Protein AF-A0A7V0NEA0-F1 (afdb_monomer)

Sequence (188 aa):
VYIFDFAPDGKVTQLFPNYYSPNAYVSAGTHVLPDNPNWKLRVTPPPGTDRLLLIASTIPLSFPTGDPMNPYPLMGPTPDEGRARILGIVPEPNCGCYVTAWNTVEILPTYSYGVVPCPPCWYGPCPPCPGYIAPPCAYPCAWGWYLDSSGAWHMFIGECPADARICWYFQNGRWHMRFRLCFGSGCP

Nearest PDB structures (foldseek):
  4chj-assembly1_A  TM=3.437E-01  e=3.661E+00  Toxoplasma gondii ME49
  8otz-assembly1_AV  TM=3.154E-01  e=4.842E+00  Bos taurus

Mean predicted aligned error: 11.63 Å

Solvent-accessible surface area (backbone atoms only — not comparable to full-atom values): 11382 Å² total; per-residue (Å²): 64,37,33,32,39,36,40,50,84,30,34,15,33,28,70,32,26,9,50,94,48,61,70,37,82,70,77,91,80,91,83,68,82,64,81,54,90,92,55,75,89,75,89,66,83,63,56,38,59,29,34,40,43,35,39,46,47,85,58,92,69,91,68,74,34,47,39,97,91,44,36,51,31,74,53,21,80,34,57,67,51,16,49,52,50,50,56,73,60,50,74,67,81,87,68,73,46,60,51,69,42,78,47,71,36,34,32,57,77,88,74,93,71,97,67,85,74,53,73,89,58,58,35,44,87,56,68,93,62,95,75,67,78,78,58,94,50,52,74,84,34,31,31,38,37,30,29,48,97,86,71,48,73,41,78,50,74,48,74,80,62,85,84,35,43,36,34,43,33,39,39,89,94,39,76,46,81,49,72,57,87,57,63,84,89,68,60,135

Foldseek 3Di:
DWKWKCDFQFWIWTPPLWQQNVDNDDDPDDDDPPPDDPDDDDDDDDWFKMKMKDKDFQDDFPDDRADPVGRIDTLDSHNVSSVVSVVVGDDDVVVVGMFMFMDMWTQDDDDDDPADDAQPPSTPPGADCPPDDQPPVLVAWKWWWFQAPVRDIDIDIHDDDPLGQWIWIRHPNDIDIDGDTDTDPPHD

Structure (mmCIF, N/CA/C/O backbone):
data_AF-A0A7V0NEA0-F1
#
_entry.id   AF-A0A7V0NEA0-F1
#
loop_
_atom_site.group_PDB
_atom_site.id
_atom_site.type_symbol
_atom_site.label_atom_id
_atom_site.label_alt_id
_atom_site.label_comp_id
_atom_site.label_asym_id
_atom_site.label_entity_id
_atom_site.label_seq_id
_atom_site.pdbx_PDB_ins_code
_atom_site.Cartn_x
_atom_site.Cartn_y
_atom_site.Cartn_z
_atom_site.occupancy
_atom_site.B_iso_or_equiv
_atom_site.auth_seq_id
_atom_site.auth_comp_id
_atom_site.auth_asym_id
_atom_site.auth_atom_id
_atom_site.pdbx_PDB_model_num
ATOM 1 N N . VAL A 1 1 ? -9.952 -1.980 7.157 1.00 92.00 1 VAL A N 1
ATOM 2 C CA . VAL A 1 1 ? -8.529 -1.877 6.770 1.00 92.00 1 VAL A CA 1
ATOM 3 C C . VAL A 1 1 ? -8.307 -0.506 6.179 1.00 92.00 1 VAL A C 1
ATOM 5 O O . VAL A 1 1 ? -9.148 -0.044 5.421 1.00 92.00 1 VAL A O 1
ATOM 8 N N . TYR A 1 2 ? -7.210 0.132 6.561 1.00 95.00 2 TYR A N 1
ATOM 9 C CA . TYR A 1 2 ? -6.828 1.469 6.129 1.00 95.00 2 TYR A CA 1
ATOM 10 C C . TYR A 1 2 ? -5.375 1.426 5.669 1.00 95.00 2 TYR A C 1
ATOM 12 O O . TYR A 1 2 ? -4.561 0.765 6.316 1.00 95.00 2 TYR A O 1
ATOM 20 N N . ILE A 1 3 ? -5.064 2.078 4.554 1.00 94.06 3 ILE A N 1
ATOM 21 C CA . ILE A 1 3 ? -3.725 2.130 3.963 1.00 94.06 3 ILE A CA 1
ATOM 22 C C . ILE A 1 3 ? -3.378 3.593 3.734 1.00 94.06 3 ILE A C 1
ATOM 24 O O . ILE A 1 3 ? -4.117 4.305 3.053 1.00 94.06 3 ILE A O 1
ATOM 28 N N . PHE A 1 4 ? -2.250 4.019 4.286 1.00 95.12 4 PHE A N 1
ATOM 29 C CA . PHE A 1 4 ? -1.715 5.363 4.146 1.00 95.12 4 PHE A CA 1
ATOM 30 C C . PHE A 1 4 ? -0.364 5.310 3.449 1.00 95.12 4 PHE A C 1
ATOM 32 O O . PHE A 1 4 ? 0.440 4.428 3.742 1.00 95.12 4 PHE A O 1
ATOM 39 N N . ASP A 1 5 ? -0.136 6.264 2.564 1.00 93.19 5 ASP A N 1
ATOM 40 C CA . ASP A 1 5 ? 1.121 6.508 1.870 1.00 93.19 5 ASP A CA 1
ATOM 41 C C . ASP A 1 5 ? 1.809 7.716 2.504 1.00 93.19 5 ASP A C 1
ATOM 43 O O . ASP A 1 5 ? 1.213 8.789 2.590 1.00 93.19 5 ASP A O 1
ATOM 47 N N . PHE A 1 6 ? 3.032 7.512 2.986 1.00 93.88 6 PHE A N 1
ATOM 48 C CA . PHE A 1 6 ? 3.965 8.549 3.402 1.00 93.88 6 PHE A CA 1
ATOM 49 C C . PHE A 1 6 ? 4.964 8.740 2.261 1.00 93.88 6 PHE A C 1
ATOM 51 O O . PHE A 1 6 ? 6.019 8.098 2.234 1.00 93.88 6 PHE A O 1
ATOM 58 N N . ALA A 1 7 ? 4.612 9.632 1.341 1.00 90.06 7 ALA A N 1
ATOM 59 C CA . ALA A 1 7 ? 5.347 9.853 0.112 1.00 90.06 7 ALA A CA 1
ATOM 60 C C . ALA A 1 7 ? 6.704 10.534 0.382 1.00 90.06 7 ALA A C 1
ATOM 62 O O . ALA A 1 7 ? 6.856 11.259 1.376 1.00 90.06 7 ALA A O 1
ATOM 63 N N . PRO A 1 8 ? 7.698 10.397 -0.519 1.00 84.12 8 PRO A N 1
ATOM 64 C CA . PRO A 1 8 ? 9.010 11.013 -0.307 1.00 84.12 8 PRO A CA 1
ATOM 65 C C . PRO A 1 8 ? 9.004 12.539 -0.331 1.00 84.12 8 PRO A C 1
ATOM 67 O O . PRO A 1 8 ? 9.929 13.164 0.182 1.00 84.12 8 PRO A O 1
ATOM 70 N N . ASP A 1 9 ? 7.972 13.149 -0.919 1.00 87.62 9 ASP A N 1
ATOM 71 C CA . ASP A 1 9 ? 7.765 14.598 -0.871 1.00 87.62 9 ASP A CA 1
ATOM 72 C C . ASP A 1 9 ? 7.239 15.084 0.495 1.00 87.62 9 ASP A C 1
ATOM 74 O O . ASP A 1 9 ? 7.020 16.280 0.685 1.00 87.62 9 ASP A O 1
ATOM 78 N N . GLY A 1 10 ? 7.065 14.165 1.451 1.00 88.88 10 GLY A N 1
ATOM 79 C CA . GLY A 1 10 ? 6.651 14.421 2.824 1.00 88.88 10 GLY A CA 1
ATOM 80 C C . GLY A 1 10 ? 5.142 14.377 3.041 1.00 88.88 10 GLY A C 1
ATOM 81 O O . GLY A 1 10 ? 4.700 14.419 4.191 1.00 88.88 10 GLY A O 1
ATOM 82 N N . LYS A 1 11 ? 4.330 14.272 1.986 1.00 93.38 11 LYS A N 1
ATOM 83 C CA . LYS A 1 11 ? 2.875 14.227 2.141 1.00 93.38 11 LYS A CA 1
ATOM 84 C C . LYS A 1 11 ? 2.426 12.870 2.650 1.00 93.38 11 LYS A C 1
ATOM 86 O O . LYS A 1 11 ? 2.968 11.834 2.279 1.00 93.38 11 LYS A O 1
ATOM 91 N N . VAL A 1 12 ? 1.369 12.887 3.454 1.00 96.31 12 VAL A N 1
ATOM 92 C CA . VAL A 1 12 ? 0.696 11.669 3.901 1.00 96.31 12 VAL A CA 1
ATOM 93 C C . VAL A 1 12 ? -0.697 11.631 3.305 1.00 96.31 12 VAL A C 1
ATOM 95 O O . VAL A 1 12 ? -1.503 12.521 3.584 1.00 96.31 12 VAL A O 1
ATOM 98 N N . THR A 1 13 ? -1.005 10.614 2.508 1.00 95.12 13 THR A N 1
ATOM 99 C CA . THR A 1 13 ? -2.322 10.440 1.883 1.00 95.12 13 THR A CA 1
ATOM 100 C C . THR A 1 13 ? -2.949 9.108 2.262 1.00 95.12 13 THR A C 1
ATOM 102 O O . THR A 1 13 ? -2.263 8.148 2.603 1.00 95.12 13 THR A O 1
ATOM 105 N N . GLN A 1 14 ? -4.276 9.041 2.239 1.00 95.12 14 GLN A N 1
ATOM 106 C CA . GLN A 1 14 ? -5.004 7.796 2.424 1.00 95.12 14 GLN A CA 1
ATOM 107 C C . GLN A 1 14 ? -5.265 7.136 1.069 1.00 95.12 14 GLN A C 1
ATOM 109 O O . GLN A 1 14 ? -6.052 7.631 0.261 1.00 95.12 14 GLN A O 1
ATOM 114 N N . LEU A 1 15 ? -4.619 5.992 0.843 1.00 92.56 15 LEU A N 1
ATOM 115 C CA . LEU A 1 15 ? -4.785 5.188 -0.366 1.00 92.56 15 LEU A CA 1
ATOM 116 C C . LEU A 1 15 ? -6.040 4.316 -0.317 1.00 92.56 15 LEU A C 1
ATOM 118 O O . LEU A 1 15 ? -6.637 4.060 -1.359 1.00 92.56 15 LEU A O 1
ATOM 122 N N . PHE A 1 16 ? -6.427 3.830 0.865 1.00 93.50 16 PHE A N 1
ATOM 123 C CA . PHE A 1 16 ? -7.600 2.973 1.045 1.00 93.50 16 PHE A CA 1
ATOM 124 C C . PHE A 1 16 ? -8.192 3.123 2.460 1.00 93.50 16 PHE A C 1
ATOM 126 O O . PHE A 1 16 ? -7.418 3.162 3.419 1.00 93.50 16 PHE A O 1
ATOM 133 N N . PRO A 1 17 ? -9.529 3.162 2.629 1.00 94.19 17 PRO A N 1
ATOM 134 C CA . PRO A 1 17 ? -10.523 3.374 1.576 1.00 94.19 17 PRO A CA 1
ATOM 135 C C . PRO A 1 17 ? -10.316 4.731 0.891 1.00 94.19 17 PRO A C 1
ATOM 137 O O . PRO A 1 17 ? -9.698 5.632 1.456 1.00 94.19 17 PRO A O 1
ATOM 140 N N . ASN A 1 18 ? -10.815 4.864 -0.330 1.00 93.75 18 ASN A N 1
ATOM 141 C CA . ASN A 1 18 ? -10.728 6.083 -1.135 1.00 93.75 18 ASN A CA 1
ATOM 142 C C . ASN A 1 18 ? -12.057 6.306 -1.882 1.00 93.75 18 ASN A C 1
ATOM 144 O O . ASN A 1 18 ? -12.983 5.506 -1.740 1.00 93.75 18 ASN A O 1
ATOM 148 N N . TYR A 1 19 ? -12.168 7.365 -2.686 1.00 94.00 19 TYR A N 1
ATOM 149 C CA . TYR A 1 19 ? -13.415 7.680 -3.394 1.00 94.00 19 TYR A CA 1
ATOM 150 C C . TYR A 1 19 ? -13.876 6.547 -4.334 1.00 94.00 19 TYR A C 1
ATOM 152 O O . TYR A 1 19 ? -15.070 6.280 -4.453 1.00 94.00 19 TYR A O 1
ATOM 160 N N . TYR A 1 20 ? -12.932 5.849 -4.973 1.00 92.50 20 TYR A N 1
ATOM 161 C CA . TYR A 1 20 ? -13.201 4.744 -5.897 1.00 92.50 20 TYR A CA 1
ATOM 162 C C . TYR A 1 20 ? -13.469 3.407 -5.191 1.00 92.50 20 TYR A C 1
ATOM 164 O O . TYR A 1 20 ? -14.125 2.540 -5.770 1.00 92.50 20 TYR A O 1
ATOM 172 N N . SER A 1 21 ? -12.973 3.250 -3.963 1.00 92.62 21 SER A N 1
ATOM 173 C CA . SER A 1 21 ? -13.087 2.048 -3.130 1.00 92.62 21 SER A CA 1
ATOM 174 C C . SER A 1 21 ? -13.422 2.454 -1.685 1.00 92.62 21 SER A C 1
ATOM 176 O O . SER A 1 21 ? -12.549 2.422 -0.811 1.00 92.62 21 SER A O 1
ATOM 178 N N . PRO A 1 22 ? -14.669 2.888 -1.407 1.00 91.62 22 PRO A N 1
ATOM 179 C CA . PRO A 1 22 ? -15.018 3.537 -0.139 1.00 91.62 22 PRO A CA 1
ATOM 180 C C . PRO A 1 22 ? -15.212 2.558 1.025 1.00 91.62 22 PRO A C 1
ATOM 182 O O . PRO A 1 22 ? -15.243 2.968 2.185 1.00 91.62 22 PRO A O 1
ATOM 185 N N . ASN A 1 23 ? -15.364 1.262 0.743 1.00 91.94 23 ASN A N 1
ATOM 186 C CA . ASN A 1 23 ? -15.630 0.271 1.776 1.00 91.94 23 ASN A CA 1
ATOM 187 C C . ASN A 1 23 ? -14.332 -0.187 2.454 1.00 91.94 23 ASN A C 1
ATOM 189 O O . ASN A 1 23 ? -13.572 -0.968 1.892 1.00 91.94 23 ASN A O 1
ATOM 193 N N . ALA A 1 24 ? -14.110 0.251 3.694 1.00 92.56 24 ALA A N 1
ATOM 194 C CA . ALA A 1 24 ? -12.957 -0.171 4.490 1.00 92.56 24 ALA A CA 1
ATOM 195 C C . ALA A 1 24 ? -13.044 -1.631 4.975 1.00 92.56 24 ALA A C 1
ATOM 197 O O . ALA A 1 24 ? -12.037 -2.182 5.435 1.00 92.56 24 ALA A O 1
ATOM 198 N N . TYR A 1 25 ? -14.230 -2.248 4.961 1.00 92.31 25 TYR A N 1
ATOM 199 C CA . TYR A 1 25 ? -14.410 -3.619 5.426 1.00 92.31 25 TYR A CA 1
ATOM 200 C C . TYR A 1 25 ? -13.930 -4.612 4.368 1.00 92.31 25 TYR A C 1
ATOM 202 O O . TYR A 1 25 ? -14.439 -4.650 3.251 1.00 92.31 25 TYR A O 1
ATOM 210 N N . VAL A 1 26 ? -12.982 -5.458 4.763 1.00 89.62 26 VAL A N 1
ATOM 211 C CA . VAL A 1 26 ? -12.511 -6.602 3.981 1.00 89.62 26 VAL A CA 1
ATOM 212 C C . VAL A 1 26 ? -12.517 -7.832 4.883 1.00 89.62 26 VAL A C 1
ATOM 214 O O . VAL A 1 26 ? -12.212 -7.731 6.074 1.00 89.62 26 VAL A O 1
ATOM 217 N N . SER A 1 27 ? -12.889 -8.990 4.337 1.00 86.88 27 SER A N 1
ATOM 218 C CA . SER A 1 27 ? -12.851 -10.257 5.074 1.00 86.88 27 SER A CA 1
ATOM 219 C C . SER A 1 27 ? -11.410 -10.668 5.397 1.00 86.88 27 SER A C 1
ATOM 221 O O . SER A 1 27 ? -10.456 -10.114 4.857 1.00 86.88 27 SER A O 1
ATOM 223 N N . ALA A 1 28 ? -11.207 -11.678 6.241 1.00 81.31 28 ALA A N 1
ATOM 224 C CA . ALA A 1 28 ? -9.885 -12.296 6.346 1.00 81.31 28 ALA A CA 1
ATOM 225 C C . ALA A 1 28 ? -9.464 -12.900 4.987 1.00 81.31 28 ALA A C 1
ATOM 227 O O . ALA A 1 28 ? -10.313 -13.411 4.253 1.00 81.31 28 ALA A O 1
ATOM 228 N N . GLY A 1 29 ? -8.169 -12.839 4.654 1.00 83.88 29 GLY A N 1
ATOM 229 C CA . GLY A 1 29 ? -7.613 -13.430 3.430 1.00 83.88 29 GLY A CA 1
ATOM 230 C C . GLY A 1 29 ? -6.720 -12.488 2.620 1.00 83.88 29 GLY A C 1
ATOM 231 O O . GLY A 1 29 ? -6.244 -11.468 3.119 1.00 83.88 29 GLY A O 1
ATOM 232 N N . THR A 1 30 ? -6.469 -12.864 1.365 1.00 81.25 30 THR A N 1
ATOM 233 C CA . THR A 1 30 ? -5.700 -12.068 0.400 1.00 81.25 30 THR A CA 1
ATOM 234 C C . THR A 1 30 ? -6.628 -11.152 -0.386 1.00 81.25 30 THR A C 1
ATOM 236 O O . THR A 1 30 ? -7.613 -11.612 -0.955 1.00 81.25 30 THR A O 1
ATOM 239 N N . HIS A 1 31 ? -6.265 -9.873 -0.460 1.00 84.81 31 HIS A N 1
ATOM 240 C CA . HIS A 1 31 ? -7.008 -8.844 -1.187 1.00 84.81 31 HIS A CA 1
ATOM 241 C C . HIS A 1 31 ? -6.100 -8.167 -2.204 1.00 84.81 31 HIS A C 1
ATOM 243 O O . HIS A 1 31 ? -4.900 -8.025 -1.966 1.00 84.81 31 HIS A O 1
ATOM 249 N N . VAL A 1 32 ? -6.674 -7.749 -3.329 1.00 86.06 32 VAL A N 1
ATOM 250 C CA . VAL A 1 32 ? -5.954 -7.079 -4.416 1.00 86.06 32 VAL A CA 1
ATOM 251 C C . VAL A 1 32 ? -6.517 -5.675 -4.582 1.00 86.06 32 VAL A C 1
ATOM 253 O O . VAL A 1 32 ? -7.727 -5.498 -4.688 1.00 86.06 32 VAL A O 1
ATOM 256 N N . LEU A 1 33 ? -5.620 -4.690 -4.612 1.00 85.75 33 LEU A N 1
ATOM 257 C CA . LEU A 1 33 ? -5.921 -3.309 -4.972 1.00 85.75 33 LEU A CA 1
ATOM 258 C C . LEU A 1 33 ? -5.100 -2.927 -6.216 1.00 85.75 33 LEU A C 1
ATOM 260 O O . LEU A 1 33 ? -3.944 -3.347 -6.314 1.00 85.75 33 LEU A O 1
ATOM 264 N N . PRO A 1 34 ? -5.633 -2.112 -7.143 1.00 87.75 34 PRO A N 1
ATOM 265 C CA . PRO A 1 34 ? -7.017 -1.634 -7.227 1.00 87.75 34 PRO A CA 1
ATOM 266 C C . PRO A 1 34 ? -8.039 -2.772 -7.342 1.00 87.75 34 PRO A C 1
ATOM 268 O O . PRO A 1 34 ? -7.798 -3.752 -8.043 1.00 87.75 34 PRO A O 1
ATOM 271 N N . ASP A 1 35 ? -9.174 -2.638 -6.662 1.00 85.88 35 ASP A N 1
ATOM 272 C CA . ASP A 1 35 ? -10.259 -3.634 -6.644 1.00 85.88 35 ASP A CA 1
ATOM 273 C C . ASP A 1 35 ? -11.245 -3.477 -7.817 1.00 85.88 35 ASP A C 1
ATOM 275 O O . ASP A 1 35 ? -12.111 -4.325 -8.031 1.00 85.88 35 ASP A O 1
ATOM 279 N N . ASN A 1 36 ? -11.119 -2.402 -8.599 1.00 83.56 36 ASN A N 1
ATOM 280 C CA . ASN A 1 36 ? -11.960 -2.121 -9.754 1.00 83.56 36 ASN A CA 1
ATOM 281 C C . ASN A 1 36 ? -11.181 -1.335 -10.832 1.00 83.56 36 ASN A C 1
ATOM 283 O O . ASN A 1 36 ? -10.156 -0.718 -10.536 1.00 83.56 36 ASN A O 1
ATOM 287 N N . PRO A 1 37 ? -11.629 -1.346 -12.102 1.00 79.38 37 PRO A N 1
ATOM 288 C CA . PRO A 1 37 ? -10.854 -0.795 -13.214 1.00 79.38 37 PRO A CA 1
ATOM 289 C C . PRO A 1 37 ? -10.837 0.741 -13.285 1.00 79.38 37 PRO A C 1
ATOM 291 O O . PRO A 1 37 ? -10.107 1.286 -14.116 1.00 79.38 37 PRO A O 1
ATOM 294 N N . ASN A 1 38 ? -11.618 1.444 -12.455 1.00 77.88 38 ASN A N 1
ATOM 295 C CA . ASN A 1 38 ? -11.766 2.901 -12.538 1.00 77.88 38 ASN A CA 1
ATOM 296 C C . ASN A 1 38 ? -10.580 3.667 -11.940 1.00 77.88 38 ASN A C 1
ATOM 298 O O . ASN A 1 38 ? -10.511 4.886 -12.082 1.00 77.88 38 ASN A O 1
ATOM 302 N N . TRP A 1 39 ? -9.629 2.979 -11.304 1.00 79.81 39 TRP A N 1
ATOM 303 C CA . TRP A 1 39 ? -8.441 3.611 -10.748 1.00 79.81 39 TRP A CA 1
ATOM 304 C C . TRP A 1 39 ? -7.211 2.704 -10.812 1.00 79.81 39 TRP A C 1
ATOM 306 O O . TRP A 1 39 ? -7.294 1.496 -11.034 1.00 79.81 39 TRP A O 1
ATOM 316 N N . LYS A 1 40 ? -6.033 3.320 -10.691 1.00 77.94 40 LYS A N 1
ATOM 317 C CA . LYS A 1 40 ? -4.732 2.645 -10.724 1.00 77.94 40 LYS A CA 1
ATOM 318 C C . LYS A 1 40 ? -3.824 3.249 -9.666 1.00 77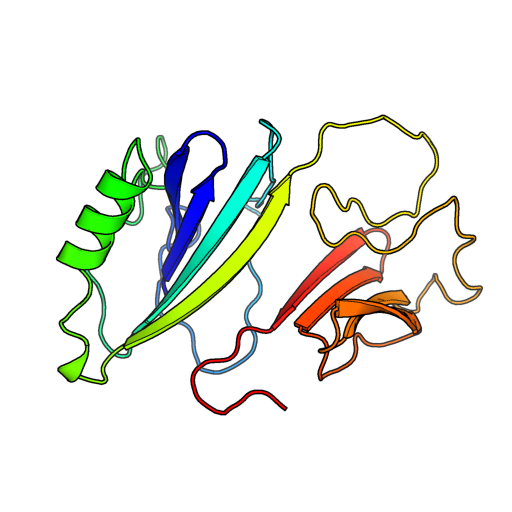.94 40 LYS A C 1
ATOM 320 O O . LYS A 1 40 ? -3.707 4.469 -9.605 1.00 77.94 40 LYS A O 1
ATOM 325 N N . LEU A 1 41 ? -3.137 2.397 -8.911 1.00 75.75 41 LEU A N 1
ATOM 326 C CA . LEU A 1 41 ? -1.985 2.812 -8.119 1.00 75.75 41 LEU A CA 1
ATOM 327 C C . LEU A 1 41 ? -0.785 2.948 -9.051 1.00 75.75 41 LEU A C 1
ATOM 329 O O . LEU A 1 41 ? -0.439 2.024 -9.790 1.00 75.75 41 LEU A O 1
ATOM 333 N N . ARG A 1 42 ? -0.179 4.128 -9.047 1.00 73.88 42 ARG A N 1
ATOM 334 C CA . ARG A 1 42 ? 1.078 4.413 -9.730 1.00 73.88 42 ARG A CA 1
ATOM 335 C C . ARG A 1 42 ? 1.953 5.109 -8.724 1.00 73.88 42 ARG A C 1
ATOM 337 O O . ARG A 1 42 ? 1.474 6.027 -8.070 1.00 73.88 42 ARG A O 1
ATOM 344 N N . VAL A 1 43 ? 3.218 4.734 -8.668 1.00 67.12 43 VAL A N 1
ATOM 345 C CA . VAL A 1 43 ? 4.167 5.604 -7.993 1.00 67.12 43 VAL A CA 1
ATOM 346 C C . VAL A 1 43 ? 4.793 6.528 -9.000 1.00 67.12 43 VAL A C 1
ATOM 348 O O . VAL A 1 43 ? 5.051 6.180 -10.156 1.00 67.12 43 VAL A O 1
ATOM 351 N N . THR A 1 44 ? 4.961 7.743 -8.533 1.00 66.50 44 THR A N 1
ATOM 352 C CA . THR A 1 44 ? 5.432 8.873 -9.294 1.00 66.50 44 THR A CA 1
ATOM 353 C C . THR A 1 44 ? 6.644 9.460 -8.583 1.00 66.50 44 THR A C 1
ATOM 355 O O . THR A 1 44 ? 6.803 9.255 -7.381 1.00 66.50 44 THR A O 1
ATOM 358 N N . PRO A 1 45 ? 7.494 10.210 -9.298 1.00 63.91 45 PRO A N 1
ATOM 359 C CA . PRO A 1 45 ? 8.502 11.055 -8.666 1.00 63.91 45 PRO A CA 1
ATOM 360 C C . PRO A 1 45 ? 7.900 11.949 -7.557 1.00 63.91 45 PRO A C 1
ATOM 362 O O . PRO A 1 45 ? 6.702 12.250 -7.617 1.00 63.91 45 PRO A O 1
ATOM 365 N N . PRO A 1 46 ? 8.714 12.439 -6.603 1.00 75.25 46 PRO A N 1
ATOM 366 C CA . PRO A 1 46 ? 10.179 12.427 -6.608 1.00 75.25 46 PRO A CA 1
ATOM 367 C C . PRO A 1 46 ? 10.803 11.107 -6.119 1.00 75.25 46 PRO A C 1
ATOM 369 O O . PRO A 1 46 ? 10.157 10.342 -5.408 1.00 75.25 46 PRO A O 1
ATOM 372 N N . PRO A 1 47 ? 12.076 10.843 -6.469 1.00 73.94 47 PRO A N 1
ATOM 373 C CA . PRO A 1 47 ? 12.860 9.796 -5.824 1.00 73.94 47 PRO A CA 1
ATOM 374 C C . PRO A 1 47 ? 12.983 10.020 -4.312 1.00 73.94 47 PRO A C 1
ATOM 376 O O . PRO A 1 47 ? 13.034 11.160 -3.851 1.00 73.94 47 PRO A O 1
ATOM 379 N N . GLY A 1 48 ? 13.090 8.934 -3.554 1.00 76.00 48 GLY A N 1
ATOM 380 C CA . GLY A 1 48 ? 13.241 8.936 -2.102 1.00 76.00 48 GLY A CA 1
ATOM 381 C C . GLY A 1 48 ? 12.483 7.788 -1.440 1.00 76.00 48 GLY A C 1
ATOM 382 O O . GLY A 1 48 ? 12.040 6.855 -2.099 1.00 76.00 48 GLY A O 1
ATOM 383 N N . THR A 1 49 ? 12.353 7.827 -0.117 1.00 82.19 49 THR A N 1
ATOM 384 C CA . THR A 1 49 ? 11.710 6.748 0.646 1.00 82.19 49 THR A CA 1
ATOM 385 C C . THR A 1 49 ? 10.214 6.983 0.797 1.00 82.19 49 THR A C 1
ATOM 387 O O . THR A 1 49 ? 9.804 7.966 1.405 1.00 82.19 49 THR A O 1
ATOM 390 N N . ASP A 1 50 ? 9.428 6.046 0.288 1.00 85.81 50 ASP A N 1
ATOM 391 C CA . ASP A 1 50 ? 7.983 5.942 0.451 1.00 85.81 50 ASP A CA 1
ATOM 392 C C . ASP A 1 50 ? 7.689 4.902 1.549 1.00 85.81 50 ASP A C 1
ATOM 394 O O . ASP A 1 50 ? 8.353 3.859 1.637 1.00 85.81 50 ASP A O 1
ATOM 398 N N . ARG A 1 51 ? 6.746 5.190 2.449 1.00 89.88 51 ARG A N 1
ATOM 399 C CA . ARG A 1 51 ? 6.329 4.243 3.490 1.00 89.88 51 ARG A CA 1
ATOM 400 C C . ARG A 1 51 ? 4.825 4.051 3.475 1.00 89.88 51 ARG A C 1
ATOM 402 O O . ARG A 1 51 ? 4.064 4.984 3.709 1.00 89.88 51 ARG A O 1
ATOM 409 N N . LEU A 1 52 ? 4.403 2.798 3.364 1.00 91.06 52 LEU A N 1
ATOM 410 C CA . LEU A 1 52 ? 3.009 2.417 3.517 1.00 91.06 52 LEU A CA 1
ATOM 411 C C . LEU A 1 52 ? 2.727 2.012 4.964 1.00 91.06 52 LEU A C 1
ATOM 413 O O . LEU A 1 52 ? 3.316 1.054 5.474 1.00 91.06 52 LEU A O 1
ATOM 417 N N . LEU A 1 53 ? 1.783 2.700 5.601 1.00 92.50 53 LEU A N 1
ATOM 418 C CA . LEU A 1 53 ? 1.199 2.306 6.881 1.00 92.50 53 LEU A CA 1
ATOM 419 C C . LEU A 1 53 ? -0.134 1.615 6.633 1.00 92.50 53 LEU A C 1
ATOM 421 O O . LEU A 1 53 ? -1.054 2.207 6.073 1.00 92.50 53 LEU A O 1
ATOM 425 N N . LEU A 1 54 ? -0.268 0.390 7.123 1.00 92.00 54 LEU A N 1
ATOM 426 C CA . LEU A 1 54 ? -1.539 -0.312 7.155 1.00 92.00 54 LEU A CA 1
ATOM 427 C C . LEU A 1 54 ? -2.074 -0.408 8.574 1.00 92.00 54 LEU A C 1
ATOM 429 O O . LEU A 1 54 ? -1.333 -0.710 9.508 1.00 92.00 54 LEU A O 1
ATOM 433 N N . ILE A 1 55 ? -3.384 -0.213 8.705 1.00 92.25 55 ILE A N 1
ATOM 434 C CA . ILE A 1 55 ? -4.136 -0.379 9.945 1.00 92.25 55 ILE A CA 1
ATOM 435 C C . ILE A 1 55 ? -5.284 -1.351 9.684 1.00 92.25 55 ILE A C 1
ATOM 437 O O . ILE A 1 55 ? -6.199 -1.073 8.902 1.00 92.25 55 ILE A O 1
ATOM 441 N N . ALA A 1 56 ? -5.260 -2.499 10.350 1.00 91.06 56 ALA A N 1
ATOM 442 C CA . ALA A 1 56 ? -6.392 -3.415 10.388 1.00 91.06 56 ALA A CA 1
ATOM 443 C C . ALA A 1 56 ? -7.092 -3.244 11.734 1.00 91.06 56 ALA A C 1
ATOM 445 O O . ALA A 1 56 ? -6.468 -3.436 12.771 1.00 91.06 56 ALA A O 1
ATOM 446 N N . SER A 1 57 ? -8.368 -2.859 11.717 1.00 91.44 57 SER A N 1
ATOM 447 C CA . SER A 1 57 ? -9.170 -2.665 12.924 1.00 91.44 57 SER A CA 1
ATOM 448 C C . SER A 1 57 ? -10.438 -3.507 12.870 1.00 91.44 57 SER A C 1
ATOM 450 O O . SER A 1 57 ? -11.016 -3.692 11.798 1.00 91.44 57 SER A O 1
ATOM 452 N N . THR A 1 58 ? -10.844 -4.025 14.028 1.00 90.25 58 THR A N 1
ATOM 453 C CA . THR A 1 58 ? -12.106 -4.748 14.231 1.00 90.25 58 THR A CA 1
ATOM 454 C C . THR A 1 58 ? -13.295 -3.809 14.418 1.00 90.25 58 THR A C 1
ATOM 456 O O . THR A 1 58 ? -14.435 -4.269 14.398 1.00 90.25 58 THR A O 1
ATOM 459 N N . ILE A 1 59 ? -13.044 -2.505 14.561 1.00 90.44 59 ILE A N 1
ATOM 460 C CA . ILE A 1 59 ? -14.067 -1.465 14.618 1.00 90.44 59 ILE A CA 1
ATOM 461 C C . ILE A 1 59 ? -13.886 -0.470 13.460 1.00 90.44 59 ILE A C 1
ATOM 463 O O . ILE A 1 59 ? -12.765 -0.262 12.988 1.00 90.44 59 ILE A O 1
ATOM 467 N N . PRO A 1 60 ? -14.968 0.158 12.970 1.00 91.06 60 PRO A N 1
ATOM 468 C CA . PRO A 1 60 ? -14.853 1.216 11.977 1.00 91.06 60 PRO A CA 1
ATOM 469 C C . PRO A 1 60 ? -14.110 2.429 12.549 1.00 91.06 60 PRO A C 1
ATOM 471 O O . PRO A 1 60 ? -14.478 2.953 13.597 1.00 91.06 60 PRO A O 1
ATOM 474 N N . LEU A 1 61 ? -13.092 2.896 11.830 1.00 93.19 61 LEU A N 1
ATOM 475 C CA . LEU A 1 61 ? -12.383 4.144 12.106 1.00 93.19 61 LEU A CA 1
ATOM 476 C C . LEU A 1 61 ? -12.914 5.250 11.189 1.00 93.19 61 LEU A C 1
ATOM 478 O O . LEU A 1 61 ? -13.122 5.030 9.992 1.00 93.19 61 LEU A O 1
ATOM 482 N N . SER A 1 62 ? -13.116 6.443 11.747 1.00 92.81 62 SER A N 1
ATOM 483 C CA . SER A 1 62 ? -13.742 7.596 11.087 1.00 92.81 62 SER A CA 1
ATOM 484 C C . SER A 1 62 ? -12.772 8.375 10.190 1.00 92.81 62 SER A C 1
ATOM 486 O O . SER A 1 62 ? -12.662 9.599 10.274 1.00 92.81 62 SER A O 1
ATOM 488 N N . PHE A 1 63 ? -12.035 7.657 9.348 1.00 94.44 63 PHE A N 1
ATOM 489 C CA . PHE A 1 63 ? -11.169 8.248 8.338 1.00 94.44 63 PHE A CA 1
ATOM 490 C C . PHE A 1 63 ? -11.983 8.780 7.145 1.00 94.44 63 PHE A C 1
ATOM 492 O O . 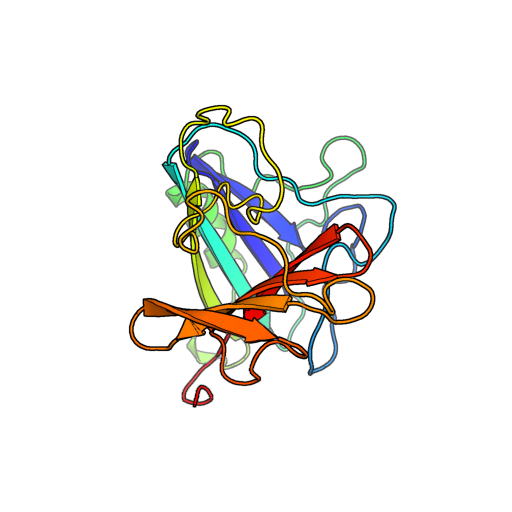PHE A 1 63 ? -13.000 8.180 6.785 1.00 94.44 63 PHE A O 1
ATOM 499 N N . PRO A 1 64 ? -11.558 9.885 6.507 1.00 92.25 64 PRO A N 1
ATOM 500 C CA . PRO A 1 64 ? -12.223 10.393 5.310 1.00 92.25 64 PRO A CA 1
ATOM 501 C C . PRO A 1 64 ? -12.079 9.402 4.149 1.00 92.25 64 PRO A C 1
ATOM 503 O O . PRO A 1 64 ? -11.062 8.733 4.027 1.00 92.25 64 PRO A O 1
ATOM 506 N N . THR A 1 65 ? -13.063 9.327 3.256 1.00 89.06 65 THR A N 1
ATOM 507 C CA . THR A 1 65 ? -12.971 8.528 2.016 1.00 89.06 65 THR A CA 1
ATOM 508 C C . THR A 1 65 ? -12.592 9.368 0.799 1.00 89.06 65 THR A C 1
ATOM 510 O O . THR A 1 65 ? -12.220 8.809 -0.222 1.00 89.06 65 THR A O 1
ATOM 513 N N . GLY A 1 66 ? -12.650 10.698 0.900 1.00 91.50 66 GLY A N 1
ATOM 514 C CA . GLY A 1 66 ? -12.365 11.616 -0.206 1.00 91.50 66 GLY A CA 1
ATOM 515 C C . GLY A 1 66 ? -13.593 11.938 -1.049 1.00 91.50 66 GLY A C 1
ATOM 516 O O . GLY A 1 66 ? -14.716 11.557 -0.715 1.00 91.50 66 GLY A O 1
ATOM 517 N N . ASP A 1 67 ? -13.361 12.671 -2.131 1.00 92.44 67 ASP A N 1
ATOM 518 C CA . ASP A 1 67 ? -14.381 13.170 -3.053 1.00 92.44 67 ASP A CA 1
ATOM 519 C C . ASP A 1 67 ? -13.873 13.080 -4.513 1.00 92.44 67 ASP A C 1
ATOM 521 O O . ASP A 1 67 ? -12.696 12.781 -4.725 1.00 92.44 67 ASP A O 1
ATOM 525 N N . PRO A 1 68 ? -14.710 13.315 -5.541 1.00 90.38 68 PRO A N 1
ATOM 526 C CA . PRO A 1 68 ? -14.282 13.197 -6.937 1.00 90.38 68 PRO A CA 1
ATOM 527 C C . PRO A 1 68 ? -13.085 14.085 -7.328 1.00 90.38 68 PRO A C 1
ATOM 529 O O . PRO A 1 68 ? -12.314 13.711 -8.210 1.00 90.38 68 PRO A O 1
ATOM 532 N N . MET A 1 69 ? -12.929 15.254 -6.700 1.00 89.56 69 MET A N 1
ATOM 533 C CA . MET A 1 69 ? -11.813 16.180 -6.923 1.00 89.56 69 MET A CA 1
ATOM 534 C C . MET A 1 69 ? -10.577 15.791 -6.108 1.00 89.56 69 MET A C 1
ATOM 5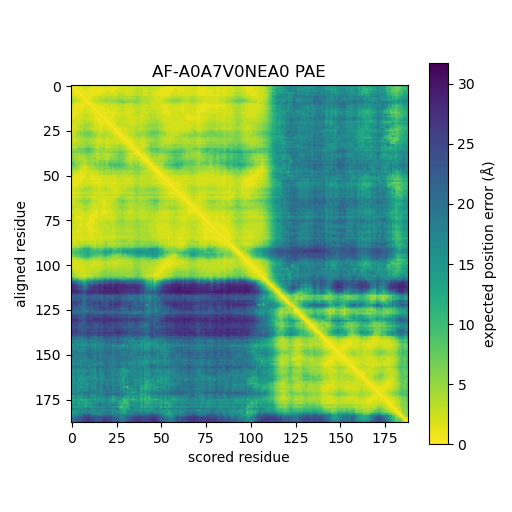36 O O . MET A 1 69 ? -9.455 16.004 -6.562 1.00 89.56 69 MET A O 1
ATOM 540 N N . ASN A 1 70 ? -10.777 15.199 -4.929 1.00 89.75 70 ASN A N 1
ATOM 541 C CA . ASN A 1 70 ? -9.719 14.736 -4.031 1.00 89.75 70 ASN A CA 1
ATOM 542 C C . ASN A 1 70 ? -9.953 13.267 -3.639 1.00 89.75 70 ASN A C 1
ATOM 544 O O . ASN A 1 70 ? -10.345 12.980 -2.501 1.00 89.75 70 ASN A O 1
ATOM 548 N N . PRO A 1 71 ? -9.732 12.315 -4.565 1.00 90.94 71 PRO A N 1
ATOM 549 C CA . PRO A 1 71 ? -10.109 10.922 -4.342 1.00 90.94 71 PRO A CA 1
ATOM 550 C C . PRO A 1 71 ? -9.267 10.230 -3.269 1.00 90.94 71 PRO A C 1
ATOM 552 O O . PRO A 1 71 ? -9.740 9.267 -2.672 1.00 90.94 71 PRO A O 1
ATOM 555 N N . TYR A 1 72 ? -8.054 10.731 -3.012 1.00 92.00 72 TYR A N 1
ATOM 556 C CA . TYR A 1 72 ? -7.140 10.261 -1.970 1.00 92.00 72 TYR A CA 1
ATOM 557 C C . TYR A 1 72 ? -6.974 11.371 -0.926 1.00 92.00 72 TYR A C 1
ATOM 559 O O . TYR A 1 72 ? -6.258 12.345 -1.177 1.00 92.00 72 TYR A O 1
ATOM 567 N N . PRO A 1 73 ? -7.658 11.283 0.225 1.00 93.56 73 PRO A N 1
ATOM 568 C CA . PRO A 1 73 ? -7.588 12.309 1.255 1.00 93.56 73 PRO A CA 1
ATOM 569 C C . PRO A 1 73 ? -6.161 12.586 1.720 1.00 93.56 73 PRO A C 1
ATOM 571 O O . PRO A 1 73 ? -5.426 11.668 2.088 1.00 93.56 73 PRO A O 1
ATOM 574 N N . LEU A 1 74 ? -5.791 13.865 1.778 1.00 94.44 74 LEU A N 1
ATOM 575 C CA . LEU A 1 74 ? -4.567 14.292 2.445 1.00 94.44 74 LEU A CA 1
ATOM 576 C C . LEU A 1 74 ? -4.761 14.162 3.959 1.00 94.44 74 LEU A C 1
ATOM 578 O O . LEU A 1 74 ? -5.669 14.776 4.525 1.00 94.44 74 LEU A O 1
ATOM 582 N N . MET A 1 75 ? -3.899 13.388 4.611 1.00 95.69 75 MET A N 1
ATOM 583 C CA . MET A 1 75 ? -3.840 13.250 6.065 1.00 95.69 75 MET A CA 1
ATOM 584 C C . MET A 1 75 ? -2.979 14.342 6.691 1.00 95.69 75 MET A C 1
ATOM 586 O O . MET A 1 75 ? -3.368 14.893 7.717 1.00 95.69 75 MET A O 1
ATOM 590 N N . GLY A 1 76 ? -1.882 14.719 6.038 1.00 94.56 76 GLY A N 1
ATOM 591 C CA . GLY A 1 76 ? -1.070 15.866 6.424 1.00 94.56 76 GLY A CA 1
ATOM 592 C C . GLY A 1 76 ? -0.075 16.253 5.327 1.00 94.56 76 GLY A C 1
ATOM 593 O O . GLY A 1 76 ? 0.326 15.391 4.541 1.00 94.56 76 GLY A O 1
ATOM 594 N N . PRO A 1 77 ? 0.318 17.535 5.247 1.00 93.44 77 PRO A N 1
ATOM 595 C CA . PRO A 1 77 ? 1.341 18.012 4.317 1.00 93.44 77 PRO A CA 1
ATOM 596 C C . PRO A 1 77 ? 2.760 17.585 4.722 1.00 93.44 77 PRO A C 1
ATOM 598 O O . PRO A 1 77 ? 3.672 17.690 3.908 1.00 93.44 77 PRO A O 1
ATOM 601 N N . THR A 1 78 ? 2.942 17.116 5.960 1.00 93.88 78 THR A N 1
ATOM 602 C CA . THR A 1 78 ? 4.202 16.597 6.498 1.00 93.88 78 THR A CA 1
ATOM 603 C C . THR A 1 78 ? 3.984 15.236 7.173 1.00 93.88 78 THR A C 1
ATOM 605 O O . THR A 1 78 ? 2.855 14.933 7.590 1.00 93.88 78 THR A O 1
ATOM 608 N N . PRO A 1 79 ? 5.040 14.414 7.350 1.00 91.69 79 PRO A N 1
ATOM 609 C CA . PRO A 1 79 ? 4.914 13.112 8.004 1.00 91.69 79 PRO A CA 1
ATOM 610 C C . PRO A 1 79 ? 4.412 13.211 9.448 1.00 91.69 79 PRO A C 1
ATOM 612 O O . PRO A 1 79 ? 3.613 12.378 9.877 1.00 91.69 79 PRO A O 1
ATOM 615 N N . ASP A 1 80 ? 4.842 14.238 10.185 1.00 92.62 80 ASP A N 1
ATOM 616 C CA . ASP A 1 80 ? 4.453 14.442 11.582 1.00 92.62 80 ASP A CA 1
ATOM 617 C C . ASP A 1 80 ? 2.985 14.858 11.708 1.00 92.62 80 ASP A C 1
ATOM 619 O O . ASP A 1 80 ? 2.260 14.299 12.534 1.00 92.62 80 ASP A O 1
ATOM 623 N N . GLU A 1 81 ? 2.506 15.763 10.850 1.00 92.62 81 GLU A N 1
ATOM 624 C CA . GLU A 1 81 ? 1.091 16.153 10.819 1.00 92.62 81 GLU A CA 1
ATOM 625 C C . GLU A 1 81 ? 0.193 14.983 10.408 1.00 92.62 81 GLU A C 1
ATOM 627 O O . GLU A 1 81 ? -0.833 14.727 11.045 1.00 92.62 81 GLU A O 1
ATOM 632 N N . GLY A 1 82 ? 0.601 14.225 9.385 1.00 94.31 82 GLY A N 1
ATOM 633 C CA . GLY A 1 82 ? -0.119 13.029 8.958 1.00 94.31 82 GLY A CA 1
ATOM 634 C C . GLY A 1 82 ? -0.187 11.983 10.068 1.00 94.31 82 GLY A C 1
ATOM 635 O O . GLY A 1 82 ? -1.261 11.454 10.361 1.00 94.31 82 GLY A O 1
ATOM 636 N N . ARG A 1 83 ? 0.936 11.734 10.753 1.00 92.62 83 ARG A N 1
ATOM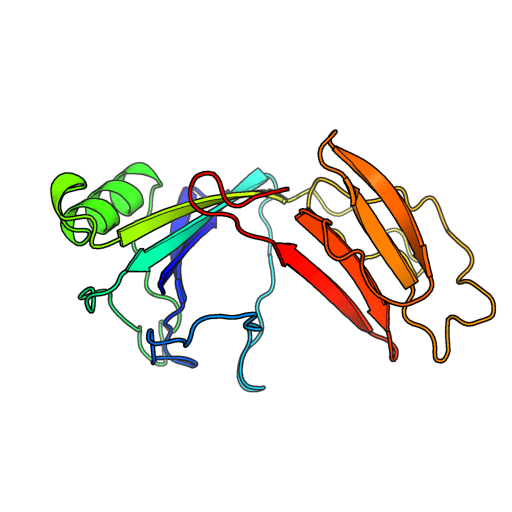 637 C CA . ARG A 1 83 ? 1.002 10.821 11.899 1.00 92.62 83 ARG A CA 1
ATOM 638 C C . ARG A 1 83 ? 0.108 11.286 13.044 1.00 92.62 83 ARG A C 1
ATOM 640 O O . ARG A 1 83 ? -0.641 10.469 13.572 1.00 92.62 83 ARG A O 1
ATOM 647 N N . ALA A 1 84 ? 0.168 12.560 13.422 1.00 92.12 84 ALA A N 1
ATOM 648 C CA . ALA A 1 84 ? -0.653 13.110 14.497 1.00 92.12 84 ALA A CA 1
ATOM 649 C C . ALA A 1 84 ? -2.148 12.939 14.197 1.00 92.12 84 ALA A C 1
ATOM 651 O O . ALA A 1 84 ? -2.905 12.496 15.059 1.00 92.12 84 ALA A O 1
ATOM 652 N N . ARG A 1 85 ? -2.569 13.199 12.954 1.00 94.19 85 ARG A N 1
ATOM 653 C CA . ARG A 1 85 ? -3.966 13.027 12.545 1.00 94.19 85 ARG A CA 1
ATOM 654 C C . ARG A 1 85 ? -4.407 11.567 12.528 1.00 94.19 85 ARG A C 1
ATOM 656 O O . ARG A 1 85 ? -5.521 11.273 12.949 1.00 94.19 85 ARG A O 1
ATOM 663 N N . ILE A 1 86 ? -3.553 10.656 12.061 1.00 94.06 86 ILE A N 1
ATOM 664 C CA . ILE A 1 86 ? -3.836 9.215 12.087 1.00 94.06 86 ILE A CA 1
ATOM 665 C C . ILE A 1 86 ? -3.981 8.736 13.535 1.00 94.06 86 ILE A C 1
ATOM 667 O O . ILE A 1 86 ? -4.982 8.108 13.870 1.00 94.06 86 ILE A O 1
ATOM 671 N N . LEU A 1 87 ? -3.030 9.077 14.407 1.00 89.50 87 LEU A N 1
ATOM 672 C CA . LEU A 1 87 ? -3.058 8.681 15.817 1.00 89.50 87 LEU A CA 1
ATOM 673 C C . LEU A 1 87 ? -4.211 9.319 16.601 1.00 89.50 87 LEU A C 1
ATOM 675 O O . LEU A 1 87 ? -4.690 8.709 17.543 1.00 89.50 87 LEU A O 1
ATOM 679 N N . GLY A 1 88 ? -4.697 10.496 16.200 1.00 89.19 88 GLY A N 1
ATOM 680 C CA . GLY A 1 88 ? -5.890 11.101 16.801 1.00 89.19 88 GLY A CA 1
ATOM 681 C C . GLY A 1 88 ? -7.202 10.366 16.486 1.00 89.19 88 GLY A C 1
ATOM 682 O O . GLY A 1 88 ? -8.202 10.607 17.156 1.00 89.19 88 GLY A O 1
ATOM 683 N N . ILE A 1 89 ? -7.216 9.495 15.471 1.00 90.75 89 ILE A N 1
ATOM 684 C CA . ILE A 1 89 ? -8.386 8.691 15.070 1.00 90.75 89 ILE A CA 1
ATOM 685 C C . ILE A 1 89 ? -8.252 7.243 15.550 1.00 90.75 89 ILE A C 1
ATOM 687 O O . ILE A 1 89 ? -9.246 6.595 15.879 1.00 90.75 89 ILE A O 1
ATOM 691 N N . VAL A 1 90 ? -7.030 6.711 15.547 1.00 88.75 90 VAL A N 1
ATOM 692 C CA . VAL A 1 90 ? -6.756 5.340 15.974 1.00 88.75 90 VAL A CA 1
ATOM 693 C C . VAL A 1 90 ? -6.935 5.246 17.498 1.00 88.75 90 VAL A C 1
ATOM 695 O O . VAL A 1 90 ? -6.333 6.040 18.215 1.00 88.75 90 VAL A O 1
ATOM 698 N N . PRO A 1 91 ? -7.745 4.299 18.009 1.00 82.44 91 PRO A N 1
ATOM 699 C CA . PRO A 1 91 ? -7.928 4.103 19.444 1.00 82.44 91 PRO A CA 1
ATOM 700 C C . PRO A 1 91 ? -6.611 3.817 20.170 1.00 82.44 91 PRO A C 1
ATOM 702 O O . PRO A 1 91 ? -5.625 3.419 19.557 1.00 82.44 91 PRO A O 1
ATOM 705 N N . GLU A 1 92 ? -6.612 3.946 21.495 1.00 78.31 92 GLU A N 1
ATOM 706 C CA . GLU A 1 92 ? -5.448 3.588 22.307 1.00 78.31 92 GLU A CA 1
ATOM 707 C C . GLU A 1 92 ? -5.058 2.102 22.124 1.00 78.31 92 GLU A C 1
ATOM 709 O O . GLU A 1 92 ? -5.941 1.237 22.039 1.00 78.31 92 GLU A O 1
ATOM 714 N N . PRO A 1 93 ? -3.752 1.757 22.114 1.00 70.44 93 PRO A N 1
ATOM 715 C CA . PRO A 1 93 ? -3.275 0.395 21.839 1.00 70.44 93 PRO A CA 1
ATOM 716 C C . PRO A 1 93 ? -3.852 -0.685 22.767 1.00 70.44 93 PRO A C 1
ATOM 718 O O . PRO A 1 93 ? -3.915 -1.860 22.407 1.00 70.44 93 PRO A O 1
ATOM 721 N N . ASN A 1 94 ? -4.281 -0.299 23.969 1.00 75.50 94 ASN A N 1
ATOM 722 C CA . ASN A 1 94 ? -4.821 -1.200 24.985 1.00 75.50 94 ASN A CA 1
ATOM 723 C C . ASN A 1 94 ? -6.203 -1.785 24.637 1.00 75.50 94 ASN A C 1
ATOM 725 O O . ASN A 1 94 ? -6.620 -2.743 25.285 1.00 75.50 94 ASN A O 1
ATOM 729 N N . CYS A 1 95 ? -6.898 -1.269 23.616 1.00 80.38 95 CYS A N 1
ATOM 730 C CA . CYS A 1 95 ? -8.188 -1.815 23.195 1.00 80.38 95 CYS A CA 1
ATOM 731 C C . CYS A 1 95 ? -8.069 -3.202 22.536 1.00 80.38 95 CYS A C 1
ATOM 733 O O . CYS A 1 95 ? -9.078 -3.889 22.391 1.00 80.38 95 CYS A O 1
ATOM 735 N N . GLY A 1 96 ? -6.877 -3.587 22.048 1.00 81.75 96 GLY A N 1
ATOM 736 C CA . GLY A 1 96 ? -6.682 -4.805 21.242 1.00 81.75 96 GLY A CA 1
ATOM 737 C C . GLY A 1 96 ? -7.500 -4.833 19.939 1.00 81.75 96 GLY A C 1
ATOM 738 O O . GLY A 1 96 ? -7.656 -5.878 19.314 1.00 81.75 96 GLY A O 1
ATOM 739 N N . CYS A 1 97 ? -8.054 -3.688 19.543 1.00 87.00 97 CYS A N 1
ATOM 740 C CA . CYS A 1 97 ? -9.048 -3.534 18.487 1.00 87.00 97 CYS A CA 1
ATOM 741 C C . CYS A 1 97 ? -8.442 -3.147 17.134 1.00 87.00 97 CYS A C 1
ATOM 743 O O . CYS A 1 97 ? -9.159 -2.999 16.141 1.00 87.00 97 CYS A O 1
ATOM 745 N N . TYR A 1 98 ? -7.123 -2.969 17.073 1.00 88.69 98 TYR A N 1
ATOM 746 C CA . TYR A 1 98 ? -6.404 -2.744 15.831 1.00 88.69 98 TYR A CA 1
ATOM 747 C C . TYR A 1 98 ? -4.970 -3.265 15.904 1.00 88.69 98 TYR A C 1
ATOM 749 O O . TYR A 1 98 ? -4.396 -3.448 16.976 1.00 88.69 98 TYR A O 1
ATOM 757 N N . VAL A 1 99 ? -4.389 -3.472 14.730 1.00 87.00 99 VAL A N 1
ATOM 758 C CA . VAL A 1 99 ? -2.978 -3.785 14.523 1.00 87.00 99 VAL A CA 1
ATOM 759 C C . VAL A 1 99 ? -2.441 -2.935 13.380 1.00 87.00 99 VAL A C 1
ATOM 761 O O . VAL A 1 99 ? -3.185 -2.559 12.468 1.00 87.00 99 VAL A O 1
ATOM 764 N N . THR A 1 100 ? -1.146 -2.633 13.424 1.00 88.38 100 THR A N 1
ATOM 765 C CA . THR A 1 100 ? -0.466 -1.860 12.384 1.00 88.38 100 THR A CA 1
ATOM 766 C C . THR A 1 100 ? 0.666 -2.656 11.752 1.00 88.38 100 THR A C 1
ATOM 768 O O . THR A 1 100 ? 1.268 -3.522 12.386 1.00 88.38 100 THR A O 1
ATOM 771 N N . ALA A 1 101 ? 0.943 -2.373 10.483 1.00 86.06 101 ALA A N 1
ATOM 772 C CA . ALA A 1 101 ? 2.096 -2.895 9.762 1.00 86.06 101 ALA A CA 1
ATOM 773 C C . ALA A 1 101 ? 2.676 -1.799 8.871 1.00 86.06 101 ALA A C 1
ATOM 775 O O . ALA A 1 101 ? 1.937 -0.983 8.319 1.00 86.06 101 ALA A O 1
ATOM 776 N N . TRP A 1 102 ? 3.996 -1.812 8.718 1.00 83.88 102 TRP A N 1
ATOM 777 C CA . TRP A 1 102 ? 4.718 -0.889 7.853 1.00 83.88 102 TRP A CA 1
ATOM 778 C C . TRP A 1 102 ? 5.365 -1.635 6.701 1.00 83.88 102 TRP A C 1
ATOM 780 O O . TRP A 1 102 ? 5.888 -2.734 6.881 1.00 83.88 102 TRP A O 1
ATOM 790 N N . ASN A 1 103 ? 5.380 -0.994 5.539 1.00 81.25 103 ASN A N 1
ATOM 791 C CA . ASN A 1 103 ? 6.251 -1.361 4.432 1.00 81.25 103 ASN A CA 1
ATOM 792 C C . ASN A 1 103 ? 6.996 -0.127 3.984 1.00 81.25 103 ASN A C 1
ATOM 794 O O . ASN A 1 103 ? 6.438 0.966 3.970 1.00 81.25 103 ASN A O 1
ATOM 798 N N . THR A 1 104 ? 8.239 -0.331 3.590 1.00 77.06 104 THR A N 1
ATOM 799 C CA . THR A 1 104 ? 9.079 0.727 3.057 1.00 77.06 104 THR A CA 1
ATOM 800 C C . THR A 1 104 ? 9.428 0.374 1.631 1.00 77.06 104 THR A C 1
ATOM 802 O O . THR A 1 104 ? 9.759 -0.774 1.333 1.00 77.06 104 THR A O 1
ATOM 805 N N . VAL A 1 105 ? 9.358 1.376 0.771 1.00 71.38 105 VAL A N 1
ATOM 806 C CA . VAL A 1 105 ? 9.676 1.301 -0.641 1.00 71.38 105 VAL A CA 1
ATOM 807 C C . VAL A 1 105 ? 10.624 2.450 -0.970 1.00 71.38 105 VAL A C 1
ATOM 809 O O . VAL A 1 105 ? 10.443 3.573 -0.516 1.00 71.38 105 VAL A O 1
ATOM 812 N N . GLU A 1 106 ? 11.664 2.187 -1.751 1.00 71.88 106 GLU A N 1
ATOM 813 C CA . GLU A 1 106 ? 12.585 3.233 -2.205 1.00 71.88 106 GLU A CA 1
ATOM 814 C C . GLU A 1 106 ? 12.298 3.597 -3.664 1.00 71.88 106 GLU A C 1
ATOM 816 O O . GLU A 1 106 ? 12.494 2.766 -4.547 1.00 71.88 106 GLU A O 1
ATOM 821 N N . ILE A 1 107 ? 11.835 4.822 -3.920 1.00 66.56 107 ILE A N 1
ATOM 822 C CA . ILE A 1 107 ? 11.649 5.382 -5.261 1.00 66.56 107 ILE A CA 1
ATOM 823 C C . ILE A 1 107 ? 13.012 5.821 -5.800 1.00 66.56 107 ILE A C 1
ATOM 825 O O . ILE A 1 107 ? 13.618 6.762 -5.287 1.00 66.56 107 ILE A O 1
ATOM 829 N N . LEU A 1 108 ? 13.490 5.175 -6.860 1.00 62.97 108 LEU A N 1
ATOM 830 C CA . LEU A 1 108 ? 14.773 5.509 -7.486 1.00 62.97 108 LEU A CA 1
ATOM 831 C C . LEU A 1 108 ? 14.601 6.498 -8.656 1.00 62.97 108 LEU A C 1
ATOM 833 O O . LEU A 1 108 ? 13.570 6.484 -9.337 1.00 62.97 108 LEU A O 1
ATOM 837 N N . PRO A 1 109 ? 15.605 7.353 -8.942 1.00 54.38 109 PRO A N 1
ATOM 838 C CA . PRO A 1 109 ? 15.608 8.169 -10.151 1.00 54.38 109 PRO A CA 1
ATOM 839 C C . PRO A 1 109 ? 15.607 7.276 -11.399 1.00 54.38 109 PRO A C 1
ATOM 841 O O . PRO A 1 109 ? 16.303 6.263 -11.466 1.00 54.38 109 PRO A O 1
ATOM 844 N N . THR A 1 110 ? 14.813 7.646 -12.404 1.00 49.12 110 THR A N 1
ATOM 845 C CA . THR A 1 110 ? 14.719 6.872 -13.645 1.00 49.12 110 THR A CA 1
ATOM 846 C C . THR A 1 110 ? 15.989 7.023 -14.486 1.00 49.12 110 THR A C 1
ATOM 848 O O . THR A 1 110 ? 16.357 8.124 -14.889 1.00 49.12 110 THR A O 1
ATOM 851 N N . TYR A 1 111 ? 16.621 5.894 -14.807 1.00 41.91 111 TYR A N 1
ATOM 852 C CA . TYR A 1 111 ? 17.492 5.760 -15.970 1.00 41.91 111 TYR A CA 1
ATOM 853 C C . TYR A 1 111 ? 16.754 4.873 -16.974 1.00 41.91 111 TYR A C 1
ATOM 855 O O . TYR A 1 111 ? 16.494 3.700 -16.713 1.00 41.91 111 TYR A O 1
ATOM 863 N N . SER A 1 112 ? 16.337 5.452 -18.098 1.00 38.66 112 SER A N 1
ATOM 864 C CA . SER A 1 112 ? 15.684 4.720 -19.185 1.00 38.66 112 SER A CA 1
ATOM 865 C C . SER A 1 112 ? 16.650 3.684 -19.771 1.00 38.66 112 SER A C 1
ATOM 867 O O . SER A 1 112 ? 17.539 4.050 -20.538 1.00 38.66 112 SER A O 1
ATOM 869 N N . TYR A 1 113 ? 16.443 2.398 -19.480 1.00 38.38 113 TYR A N 1
ATOM 870 C CA . TYR A 1 113 ? 17.053 1.300 -20.233 1.00 38.38 113 TYR A CA 1
ATOM 871 C C . TYR A 1 113 ? 15.980 0.612 -21.084 1.00 38.38 113 TYR A C 1
ATOM 873 O O . TYR A 1 113 ? 15.033 0.015 -20.577 1.00 38.38 113 TYR A O 1
ATOM 881 N N . GLY A 1 114 ? 16.105 0.760 -22.404 1.00 41.97 114 GLY A N 1
ATOM 882 C CA . GLY A 1 114 ? 15.109 0.384 -23.410 1.00 41.97 114 GLY A CA 1
ATOM 883 C C . GLY A 1 114 ? 15.079 -1.093 -23.812 1.00 41.97 114 GLY A C 1
ATOM 884 O O . GLY A 1 114 ? 15.024 -1.374 -25.004 1.00 41.97 114 GLY A O 1
ATOM 885 N N . VAL A 1 115 ? 15.081 -2.039 -22.870 1.00 43.66 115 VAL A N 1
ATOM 886 C CA . VAL A 1 115 ? 14.839 -3.465 -23.173 1.00 43.66 115 VAL A CA 1
ATOM 887 C C . VAL A 1 115 ? 13.985 -4.124 -22.076 1.00 43.66 115 VAL A C 1
ATOM 889 O O . VAL A 1 115 ? 14.365 -4.163 -20.912 1.00 43.66 115 VAL A O 1
ATOM 892 N N . VAL A 1 116 ? 12.795 -4.626 -22.425 1.00 52.25 116 VAL A N 1
ATOM 893 C CA . VAL A 1 116 ? 11.886 -5.388 -21.527 1.00 52.25 116 VAL A CA 1
ATOM 894 C C . VAL A 1 116 ? 12.345 -6.865 -21.551 1.00 52.25 116 VAL A C 1
ATOM 896 O O . VAL A 1 116 ? 12.679 -7.321 -22.645 1.00 52.25 116 VAL A O 1
ATOM 899 N N . PRO A 1 117 ? 12.396 -7.630 -20.428 1.00 59.72 117 PRO A N 1
ATOM 900 C CA . PRO A 1 117 ? 11.363 -7.727 -19.402 1.00 59.72 117 PRO A CA 1
ATOM 901 C C . PRO A 1 117 ? 11.935 -7.680 -17.985 1.00 59.72 117 PRO A C 1
ATOM 903 O O . PRO A 1 117 ? 11.854 -8.645 -17.232 1.00 59.72 117 PRO A O 1
ATOM 906 N N . CYS A 1 118 ? 12.501 -6.546 -17.595 1.00 65.75 118 CYS A N 1
ATOM 907 C CA . CYS A 1 118 ? 12.661 -6.284 -16.174 1.00 65.75 118 CYS A CA 1
ATOM 908 C C . CYS A 1 118 ? 11.291 -5.998 -15.563 1.00 65.75 118 CYS A C 1
ATOM 910 O O . CYS A 1 118 ? 10.472 -5.340 -16.222 1.00 65.75 118 CYS A O 1
ATOM 912 N N . PRO A 1 119 ? 11.023 -6.449 -14.323 1.00 67.06 119 PRO A N 1
ATOM 913 C CA . PRO A 1 119 ? 9.954 -5.849 -13.555 1.00 67.06 119 PRO A CA 1
ATOM 914 C C . PRO A 1 119 ? 10.158 -4.349 -13.599 1.00 67.06 119 PRO A C 1
ATOM 916 O O . PRO A 1 119 ? 11.301 -3.891 -13.479 1.00 67.06 119 PRO A O 1
ATOM 919 N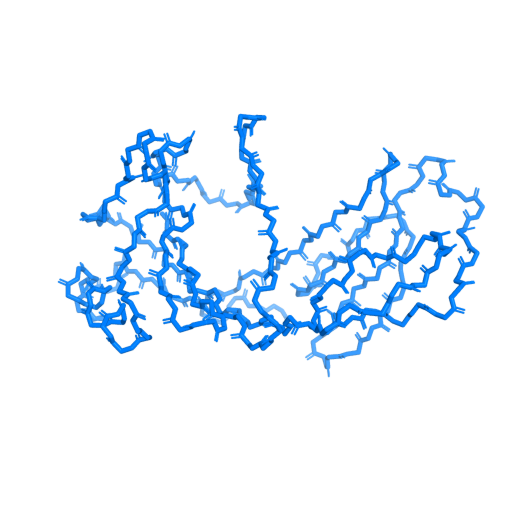 N . PRO A 1 120 ? 9.089 -3.572 -13.786 1.00 61.72 120 PRO A N 1
ATOM 920 C CA . PRO A 1 120 ? 9.159 -2.147 -13.632 1.00 61.72 120 PRO A CA 1
ATOM 921 C C . PRO A 1 120 ? 9.261 -1.867 -12.129 1.00 61.72 120 PRO A C 1
ATOM 923 O O . PRO A 1 120 ? 8.329 -1.405 -11.474 1.00 61.72 120 PRO A O 1
ATOM 926 N N . CYS A 1 121 ? 10.394 -2.259 -11.555 1.00 58.03 121 CYS A N 1
ATOM 927 C CA . CYS A 1 121 ? 10.757 -1.968 -10.197 1.00 58.03 121 CYS A CA 1
ATOM 928 C C . CYS A 1 121 ? 11.278 -0.531 -10.235 1.00 58.03 121 CYS A C 1
ATOM 930 O O . CYS A 1 121 ? 12.447 -0.233 -10.449 1.00 58.03 121 CYS A O 1
ATOM 932 N N . TRP A 1 122 ? 10.352 0.404 -10.072 1.00 55.53 122 TRP A N 1
ATOM 933 C CA . TRP A 1 122 ? 10.678 1.779 -9.701 1.00 55.53 122 TRP A CA 1
ATOM 934 C C . TRP A 1 122 ? 10.995 1.875 -8.192 1.00 55.53 122 TRP A C 1
ATOM 936 O O . TRP A 1 122 ? 10.977 2.966 -7.634 1.00 55.53 122 TRP A O 1
ATOM 946 N N . TYR A 1 123 ? 11.252 0.719 -7.553 1.00 47.28 123 TYR A N 1
ATOM 947 C CA . TYR A 1 123 ? 11.079 0.413 -6.134 1.00 47.28 123 TYR A CA 1
ATOM 948 C C . TYR A 1 123 ? 12.162 -0.539 -5.628 1.00 47.28 123 TYR A C 1
ATOM 950 O O . TYR A 1 123 ? 12.318 -1.635 -6.170 1.00 47.28 123 TYR A O 1
ATOM 958 N N . GLY A 1 124 ? 12.855 -0.158 -4.560 1.00 55.47 124 GLY A N 1
ATOM 959 C CA . GLY A 1 124 ? 13.754 -1.033 -3.812 1.00 55.47 124 GLY A CA 1
ATOM 960 C C . GLY A 1 124 ? 13.021 -1.929 -2.792 1.00 55.47 124 GLY A C 1
ATOM 961 O O . GLY A 1 124 ? 12.050 -1.472 -2.185 1.00 55.47 124 GLY A O 1
ATOM 962 N N . PRO A 1 125 ? 13.490 -3.170 -2.554 1.00 62.66 125 PRO A N 1
ATOM 963 C CA . PRO A 1 125 ? 14.571 -3.818 -3.285 1.00 62.66 125 PRO A CA 1
ATOM 964 C C . PRO A 1 125 ? 14.103 -4.187 -4.706 1.00 62.66 125 PRO A C 1
ATOM 966 O O . PRO A 1 125 ? 12.964 -4.586 -4.930 1.00 62.66 125 PRO A O 1
ATOM 969 N N . CYS A 1 126 ? 14.977 -3.991 -5.687 1.00 68.88 126 CYS A N 1
ATOM 970 C CA . CYS A 1 126 ? 14.737 -4.371 -7.075 1.00 68.88 126 CYS A CA 1
ATOM 971 C C . CYS A 1 126 ? 15.379 -5.736 -7.311 1.00 68.88 126 CYS A C 1
ATOM 973 O O . CYS A 1 126 ? 16.540 -5.909 -6.926 1.00 68.88 126 CYS A O 1
ATOM 975 N N . PRO A 1 127 ? 14.702 -6.689 -7.963 1.00 71.50 127 PRO A N 1
ATOM 976 C CA . PRO A 1 127 ? 15.381 -7.898 -8.389 1.00 71.50 127 PRO A CA 1
ATOM 977 C C . PRO A 1 127 ? 16.471 -7.583 -9.420 1.00 71.50 127 PRO A C 1
ATOM 979 O O . PRO A 1 127 ? 16.344 -6.624 -10.191 1.00 71.50 127 PRO A O 1
ATOM 982 N N . PRO A 1 128 ? 17.544 -8.387 -9.467 1.00 68.25 128 PRO A N 1
ATOM 983 C CA . PRO A 1 128 ? 18.624 -8.182 -10.419 1.00 68.25 128 PRO A CA 1
ATOM 984 C C . PRO A 1 128 ? 18.096 -8.366 -11.848 1.00 68.25 128 PRO A C 1
ATOM 986 O O . PRO A 1 128 ? 17.628 -9.443 -12.213 1.00 68.25 128 PRO A O 1
ATOM 989 N N . CYS A 1 129 ? 18.171 -7.314 -12.671 1.00 64.19 129 CYS A N 1
ATOM 990 C CA . CYS A 1 129 ? 17.735 -7.380 -14.066 1.00 64.19 129 CYS A CA 1
ATOM 991 C C . CYS A 1 129 ? 18.727 -6.759 -15.068 1.00 64.19 129 CYS A C 1
ATOM 993 O O . CYS A 1 129 ? 18.470 -5.702 -15.640 1.00 64.19 129 CYS A O 1
ATOM 995 N N . PRO A 1 130 ? 19.860 -7.426 -15.340 1.00 54.44 130 PRO A N 1
ATOM 996 C CA . PRO A 1 130 ? 20.839 -6.969 -16.326 1.00 54.44 130 PRO A CA 1
ATOM 997 C C . PRO A 1 130 ? 20.509 -7.386 -17.781 1.00 54.44 130 PRO A C 1
ATOM 999 O O . PRO A 1 130 ? 21.420 -7.552 -18.583 1.00 54.44 130 PRO A O 1
ATOM 1002 N N . GLY A 1 131 ? 19.228 -7.563 -18.145 1.00 54.78 131 GLY A N 1
ATOM 1003 C CA . GLY A 1 131 ? 18.821 -7.973 -19.506 1.00 54.78 131 GLY A CA 1
ATOM 1004 C C . GLY A 1 131 ? 18.489 -9.462 -19.656 1.00 54.78 131 GLY A C 1
ATOM 1005 O O . GLY A 1 131 ? 18.976 -10.136 -20.560 1.00 54.78 131 GLY A O 1
ATOM 1006 N N . TYR A 1 132 ? 17.666 -9.989 -18.749 1.00 60.25 132 TYR A N 1
ATOM 1007 C CA . TYR A 1 132 ? 17.317 -11.410 -18.699 1.00 60.25 132 TYR A CA 1
ATOM 1008 C C . TYR A 1 132 ? 16.455 -11.874 -19.893 1.00 60.25 132 TYR A C 1
ATOM 1010 O O . TYR A 1 132 ? 15.505 -11.196 -20.289 1.00 60.25 132 TYR A O 1
ATOM 1018 N N . ILE A 1 133 ? 16.753 -13.065 -20.425 1.00 58.38 133 ILE A N 1
ATOM 1019 C CA . ILE A 1 133 ? 15.961 -13.748 -21.460 1.00 58.38 133 ILE A CA 1
ATOM 1020 C C . ILE A 1 133 ? 14.816 -14.493 -20.765 1.00 58.38 133 ILE A C 1
ATOM 1022 O O . ILE A 1 133 ? 15.067 -15.390 -19.963 1.00 58.38 133 ILE A O 1
ATOM 1026 N N . ALA A 1 134 ? 13.565 -14.131 -21.068 1.00 62.12 134 ALA A N 1
ATOM 1027 C CA . ALA A 1 134 ? 12.386 -14.777 -20.490 1.00 62.12 134 ALA A CA 1
ATOM 1028 C C . ALA A 1 134 ? 12.450 -16.317 -20.645 1.00 62.12 134 ALA A C 1
ATOM 1030 O O . ALA A 1 134 ? 12.865 -16.802 -21.702 1.00 62.12 134 ALA A O 1
ATOM 1031 N N . PRO A 1 135 ? 12.052 -17.101 -19.621 1.00 65.94 135 PRO A N 1
ATOM 1032 C CA . PRO A 1 135 ? 12.125 -18.556 -19.690 1.00 65.94 135 PRO A CA 1
ATOM 1033 C C . PRO A 1 135 ? 11.244 -19.099 -20.830 1.00 65.94 135 PRO A C 1
ATOM 1035 O O . PRO A 1 135 ? 10.234 -18.478 -21.162 1.00 65.94 135 PRO A O 1
ATOM 1038 N N . PRO A 1 136 ? 11.550 -20.281 -21.399 1.00 62.22 136 PRO A N 1
ATOM 1039 C CA . PRO A 1 136 ? 10.803 -20.839 -22.534 1.00 62.22 136 PRO A CA 1
ATOM 1040 C C . PRO A 1 136 ? 9.293 -20.989 -22.296 1.00 62.22 136 PRO A C 1
ATOM 1042 O O . PRO A 1 136 ? 8.521 -20.972 -23.248 1.00 62.22 136 PRO A O 1
ATOM 1045 N N . CYS A 1 137 ? 8.862 -21.111 -21.034 1.00 61.59 137 CYS A N 1
ATOM 1046 C CA . CYS A 1 137 ? 7.449 -21.199 -20.674 1.00 61.59 137 CYS A CA 1
ATOM 1047 C C . CYS A 1 137 ? 6.765 -19.851 -20.416 1.00 61.59 137 CYS A C 1
ATOM 1049 O O . CYS A 1 137 ? 5.580 -19.872 -20.097 1.00 61.59 137 CYS A O 1
ATOM 1051 N N . ALA A 1 138 ? 7.456 -18.704 -20.532 1.00 59.22 138 ALA A N 1
ATOM 1052 C CA . ALA A 1 138 ? 6.960 -17.366 -20.159 1.00 59.22 138 ALA A CA 1
ATOM 1053 C C . ALA A 1 138 ? 5.596 -16.992 -20.768 1.00 59.22 138 ALA A C 1
ATOM 1055 O O . ALA A 1 138 ? 4.922 -16.080 -20.292 1.00 59.22 138 ALA A O 1
ATOM 1056 N N . TYR A 1 139 ? 5.186 -17.726 -21.801 1.00 59.41 139 TYR A N 1
ATOM 1057 C CA . TYR A 1 139 ? 3.802 -17.890 -22.211 1.00 59.41 139 TYR A CA 1
ATOM 1058 C C . TYR A 1 139 ? 3.468 -19.395 -22.171 1.00 59.41 139 TYR A C 1
ATOM 1060 O O . TYR A 1 139 ? 4.012 -20.121 -23.004 1.00 59.41 139 TYR A O 1
ATOM 1068 N N . PRO A 1 140 ? 2.630 -19.917 -21.243 1.00 65.62 140 PRO A N 1
ATOM 1069 C CA . PRO A 1 140 ? 1.687 -19.238 -20.339 1.00 65.62 140 PRO A CA 1
ATOM 1070 C C . PRO A 1 140 ? 2.097 -19.184 -18.847 1.00 65.62 140 PRO A C 1
ATOM 1072 O O . PRO A 1 140 ? 1.288 -18.779 -18.010 1.00 65.62 140 PRO A O 1
ATOM 1075 N N . CYS A 1 141 ? 3.296 -19.642 -18.476 1.00 72.81 141 CYS A N 1
ATOM 1076 C CA . CYS A 1 141 ? 3.707 -19.722 -17.074 1.00 72.81 141 CYS A CA 1
ATOM 1077 C C . CYS A 1 141 ? 3.957 -18.321 -16.491 1.00 72.81 141 CYS A C 1
ATOM 1079 O O . CYS A 1 141 ? 4.537 -17.451 -17.145 1.00 72.81 141 CYS A O 1
ATOM 1081 N N . ALA A 1 142 ? 3.538 -18.107 -15.242 1.00 81.31 142 ALA A N 1
ATOM 1082 C CA . ALA A 1 142 ? 4.065 -16.995 -14.464 1.00 81.31 142 ALA A CA 1
ATOM 1083 C C . ALA A 1 142 ? 5.554 -17.244 -14.183 1.00 81.31 142 ALA A C 1
ATOM 1085 O O . ALA A 1 142 ? 5.986 -18.386 -14.035 1.00 81.31 142 ALA A O 1
ATOM 1086 N N . TRP A 1 143 ? 6.351 -16.188 -14.131 1.00 81.62 143 TRP A N 1
ATOM 1087 C CA . TRP A 1 143 ? 7.746 -16.254 -13.702 1.00 81.62 143 TRP A CA 1
ATOM 1088 C C . TRP A 1 143 ? 8.145 -14.913 -13.111 1.00 81.62 143 TRP A C 1
ATOM 1090 O O . TRP A 1 143 ? 7.532 -13.886 -13.411 1.00 81.62 143 TRP A O 1
ATOM 1100 N N . GLY A 1 144 ? 9.163 -14.894 -12.265 1.00 84.38 144 GLY A N 1
ATOM 1101 C CA . GLY A 1 144 ? 9.534 -13.658 -11.606 1.00 84.38 144 GLY A CA 1
ATOM 1102 C C . GLY A 1 144 ? 10.600 -13.820 -10.548 1.00 84.38 144 GLY A C 1
ATOM 1103 O O . GLY A 1 144 ? 11.397 -14.754 -10.581 1.00 84.38 144 GLY A O 1
ATOM 1104 N N . TRP A 1 145 ? 10.595 -12.886 -9.611 1.00 86.12 145 TRP A N 1
ATOM 1105 C CA . TRP A 1 145 ? 11.538 -12.806 -8.516 1.00 86.12 145 TRP A CA 1
ATOM 1106 C C . TRP A 1 145 ? 10.807 -12.638 -7.197 1.00 86.12 145 TRP A C 1
ATOM 1108 O O . TRP A 1 145 ? 9.834 -11.887 -7.116 1.00 86.12 145 TRP A O 1
ATOM 1118 N N . TYR A 1 146 ? 11.300 -13.281 -6.151 1.00 87.44 146 TYR A N 1
ATOM 1119 C CA . TYR A 1 146 ? 10.832 -13.060 -4.794 1.00 87.44 146 TYR A CA 1
ATOM 1120 C C . TYR A 1 146 ? 11.987 -12.698 -3.869 1.00 87.44 146 TYR A C 1
ATOM 1122 O O . TYR A 1 146 ? 13.124 -13.122 -4.074 1.00 87.44 146 TYR A O 1
ATOM 1130 N N . LEU A 1 147 ? 11.672 -11.879 -2.873 1.00 83.31 147 LEU A N 1
ATOM 1131 C CA . LEU A 1 147 ? 12.580 -11.507 -1.804 1.00 83.31 147 LEU A CA 1
ATOM 1132 C C . LEU A 1 147 ? 12.356 -12.465 -0.633 1.00 83.31 147 LEU A C 1
ATOM 1134 O O . LEU A 1 147 ? 11.239 -12.542 -0.101 1.00 83.31 147 LEU A O 1
ATOM 1138 N N . ASP A 1 148 ? 13.399 -13.195 -0.250 1.00 80.06 148 ASP A N 1
ATOM 1139 C CA . ASP A 1 148 ? 13.357 -14.059 0.927 1.00 80.06 148 ASP A CA 1
ATOM 1140 C C . ASP A 1 148 ? 13.444 -13.256 2.240 1.00 80.06 148 ASP A C 1
ATOM 1142 O O . ASP A 1 148 ? 13.569 -12.026 2.258 1.00 80.06 148 ASP A O 1
ATOM 1146 N N . SER A 1 149 ? 13.359 -13.955 3.372 1.00 72.88 149 SER A N 1
ATOM 1147 C CA . SER A 1 149 ? 13.439 -13.348 4.705 1.00 72.88 149 SER A CA 1
ATOM 1148 C C . SER A 1 149 ? 14.809 -12.739 5.032 1.00 72.88 149 SER A C 1
ATOM 1150 O O . SER A 1 149 ? 14.886 -11.880 5.910 1.00 72.88 149 SER A O 1
ATOM 1152 N N . SER A 1 150 ? 15.867 -13.139 4.320 1.00 75.88 150 SER A N 1
ATOM 1153 C CA . SER A 1 150 ? 17.220 -12.591 4.451 1.00 75.88 150 SER A CA 1
ATOM 1154 C C . SER A 1 150 ? 17.446 -11.332 3.603 1.00 75.88 150 SER A C 1
ATOM 1156 O O . SER A 1 150 ? 18.473 -10.671 3.747 1.00 75.88 150 SER A O 1
ATOM 1158 N N . GLY A 1 151 ? 16.478 -10.966 2.754 1.00 73.38 151 GLY A N 1
ATOM 1159 C CA . GLY A 1 151 ? 16.586 -9.841 1.827 1.00 73.38 151 GLY A CA 1
ATOM 1160 C C . GLY A 1 151 ? 17.294 -10.193 0.516 1.00 73.38 151 GLY A C 1
ATOM 1161 O O . GLY A 1 151 ? 17.706 -9.287 -0.208 1.00 73.38 151 GLY A O 1
ATOM 1162 N N . ALA A 1 152 ? 17.438 -11.481 0.195 1.00 81.31 152 ALA A N 1
ATOM 1163 C CA . ALA A 1 152 ? 18.024 -11.944 -1.056 1.00 81.31 152 ALA A CA 1
ATOM 1164 C C . ALA A 1 152 ? 16.945 -12.197 -2.121 1.00 81.31 152 ALA A C 1
ATOM 1166 O O . ALA A 1 152 ? 15.849 -12.682 -1.830 1.00 81.31 152 ALA A O 1
ATOM 1167 N N . TRP A 1 153 ? 17.270 -11.863 -3.373 1.00 82.75 153 TRP A N 1
ATOM 1168 C CA . TRP A 1 153 ? 16.399 -12.096 -4.522 1.00 82.75 153 TRP A CA 1
ATOM 1169 C C . TRP A 1 153 ? 16.609 -13.478 -5.120 1.00 82.75 153 TRP A C 1
ATOM 1171 O O . TRP A 1 153 ? 17.724 -13.837 -5.495 1.00 82.75 153 TRP A O 1
ATOM 1181 N N . HIS A 1 154 ? 15.506 -14.191 -5.318 1.00 84.25 154 HIS A N 1
ATOM 1182 C CA . HIS A 1 154 ? 15.478 -15.511 -5.934 1.00 84.25 154 HIS A CA 1
ATOM 1183 C C . HIS A 1 154 ? 14.505 -15.529 -7.100 1.00 84.25 154 HIS A C 1
ATOM 1185 O 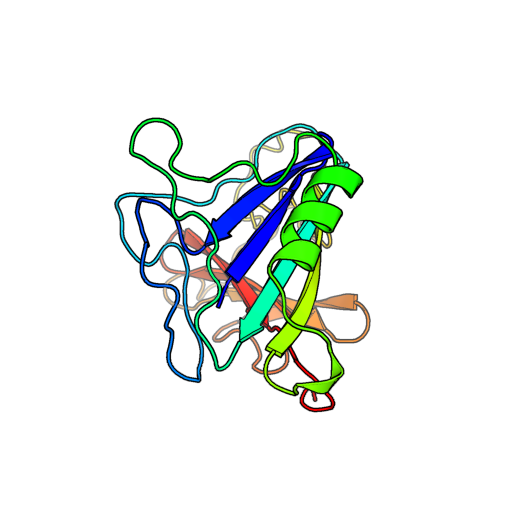O . HIS A 1 154 ? 13.418 -14.956 -7.024 1.00 84.25 154 HIS A O 1
ATOM 1191 N N . MET A 1 155 ? 14.896 -16.186 -8.185 1.00 82.12 155 MET A N 1
ATOM 1192 C CA . MET A 1 155 ? 14.027 -16.367 -9.341 1.00 82.12 155 MET A CA 1
ATOM 1193 C C . MET A 1 155 ? 13.072 -17.538 -9.098 1.00 82.12 155 MET A C 1
ATOM 1195 O O . MET A 1 155 ? 13.434 -18.523 -8.455 1.00 82.12 155 MET A O 1
ATOM 1199 N N . PHE A 1 156 ? 11.876 -17.464 -9.666 1.00 84.31 156 PHE A N 1
ATOM 1200 C CA . PHE A 1 156 ? 10.947 -18.584 -9.705 1.00 84.31 156 PHE A CA 1
ATOM 1201 C C . PHE A 1 156 ? 10.230 -18.681 -11.054 1.00 84.31 156 PHE A C 1
ATOM 1203 O O . PHE A 1 156 ? 10.073 -17.696 -11.781 1.00 84.31 156 PHE A O 1
ATOM 1210 N N . ILE A 1 157 ? 9.768 -19.893 -11.360 1.00 82.06 157 ILE A N 1
ATOM 1211 C CA . ILE A 1 157 ? 8.891 -20.218 -12.485 1.00 82.06 157 ILE A CA 1
ATOM 1212 C C . ILE A 1 157 ? 7.652 -20.900 -11.905 1.00 82.06 157 ILE A C 1
ATOM 1214 O O . ILE A 1 157 ? 7.768 -21.797 -11.075 1.00 82.06 157 ILE A O 1
ATOM 1218 N N . GLY A 1 158 ? 6.473 -20.489 -12.353 1.00 84.19 158 GLY A N 1
ATOM 1219 C CA . GLY A 1 158 ? 5.190 -20.903 -11.805 1.00 84.19 158 GLY A CA 1
ATOM 1220 C C . GLY A 1 158 ? 4.668 -19.898 -1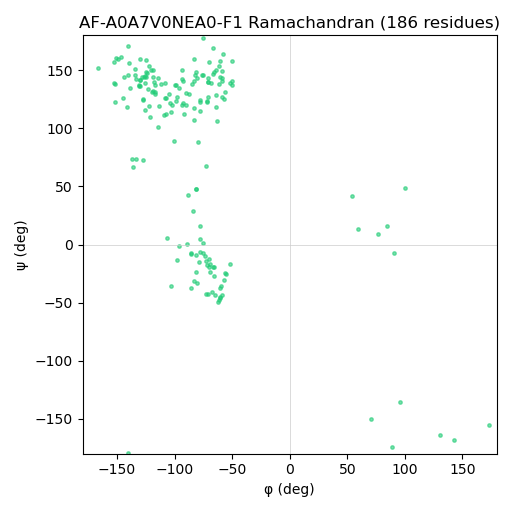0.785 1.00 84.19 158 GLY A C 1
ATOM 1221 O O . GLY A 1 158 ? 4.665 -18.693 -11.028 1.00 84.19 158 GLY A O 1
ATOM 1222 N N . GLU A 1 159 ? 4.173 -20.394 -9.658 1.00 84.00 159 GLU A N 1
ATOM 1223 C CA . GLU A 1 159 ? 3.541 -19.557 -8.643 1.00 84.00 159 GLU A CA 1
ATOM 1224 C C . GLU A 1 159 ? 4.564 -18.854 -7.753 1.00 84.00 159 GLU A C 1
ATOM 1226 O O . GLU A 1 159 ? 5.595 -19.413 -7.379 1.00 84.00 159 GLU A O 1
ATOM 1231 N N . CYS A 1 160 ? 4.242 -17.616 -7.382 1.00 84.81 160 CYS A N 1
ATOM 1232 C CA . CYS A 1 160 ? 5.019 -16.873 -6.406 1.00 84.81 160 CYS A CA 1
ATOM 1233 C C . CYS A 1 160 ? 5.059 -17.629 -5.067 1.00 84.81 160 CYS A C 1
ATOM 1235 O O . CYS A 1 160 ? 3.974 -17.904 -4.529 1.00 84.81 160 CYS A O 1
ATOM 1237 N N . PRO A 1 161 ? 6.249 -17.897 -4.489 1.00 85.56 161 PRO A N 1
ATOM 1238 C CA . PRO A 1 161 ? 6.365 -18.658 -3.252 1.00 85.56 161 PRO A CA 1
ATOM 1239 C C . PRO A 1 161 ? 5.443 -18.144 -2.152 1.00 85.56 161 PRO A C 1
ATOM 1241 O O . PRO A 1 161 ? 5.187 -16.941 -2.008 1.00 85.56 161 PRO A O 1
ATOM 1244 N N . ALA A 1 162 ? 4.869 -19.076 -1.394 1.00 79.50 162 ALA A N 1
ATOM 1245 C CA . ALA A 1 162 ? 3.889 -18.731 -0.379 1.00 79.50 162 ALA A CA 1
ATOM 1246 C C . ALA A 1 162 ? 4.519 -17.808 0.671 1.00 79.50 162 ALA A C 1
ATOM 1248 O O . ALA A 1 162 ? 3.940 -16.780 0.985 1.00 79.50 162 ALA A O 1
ATOM 1249 N N . ASP A 1 163 ? 5.711 -18.127 1.145 1.00 76.31 163 ASP A N 1
ATOM 1250 C CA . ASP A 1 163 ? 6.500 -17.425 2.159 1.00 76.31 163 ASP A CA 1
ATOM 1251 C C . ASP A 1 163 ? 7.151 -16.110 1.695 1.00 76.31 163 ASP A C 1
ATOM 1253 O O . ASP A 1 163 ? 7.606 -15.335 2.535 1.00 76.31 163 ASP A O 1
ATOM 1257 N N . ALA A 1 164 ? 7.133 -15.797 0.396 1.00 78.81 164 ALA A N 1
ATOM 1258 C CA . ALA A 1 164 ? 7.695 -14.557 -0.129 1.00 78.81 164 ALA A CA 1
ATOM 1259 C C . ALA A 1 164 ? 7.064 -13.306 0.512 1.00 78.81 164 ALA A C 1
ATOM 1261 O O . ALA A 1 164 ? 5.844 -13.095 0.446 1.00 78.81 164 ALA A O 1
ATOM 1262 N N . ARG A 1 165 ? 7.910 -12.431 1.076 1.00 74.06 165 ARG A N 1
ATOM 1263 C CA . ARG A 1 165 ? 7.486 -11.123 1.608 1.00 74.06 165 ARG A CA 1
ATOM 1264 C C . ARG A 1 165 ? 7.151 -10.141 0.501 1.00 74.06 165 ARG A C 1
ATOM 1266 O O . ARG A 1 165 ? 6.156 -9.434 0.601 1.00 74.06 165 ARG A O 1
ATOM 1273 N N . ILE A 1 166 ? 7.974 -10.107 -0.541 1.00 80.19 166 ILE A N 1
ATOM 1274 C CA . ILE A 1 166 ? 7.772 -9.312 -1.752 1.00 80.19 166 ILE A CA 1
ATOM 1275 C C . ILE A 1 166 ? 8.039 -10.220 -2.942 1.00 80.19 166 ILE A C 1
ATOM 1277 O O . ILE A 1 166 ? 8.937 -11.058 -2.910 1.00 80.19 166 ILE A O 1
ATOM 1281 N N . CYS A 1 167 ? 7.252 -10.053 -3.992 1.00 86.25 167 CYS A N 1
ATOM 1282 C CA . CYS A 1 167 ? 7.317 -10.882 -5.170 1.00 86.25 167 CYS A CA 1
ATOM 1283 C C . CYS A 1 167 ? 6.867 -10.104 -6.397 1.00 86.25 167 CYS A C 1
ATOM 1285 O O . CYS A 1 167 ? 5.748 -9.596 -6.445 1.00 86.25 167 CYS A O 1
ATOM 1287 N N . TRP A 1 168 ? 7.736 -10.027 -7.393 1.00 84.88 168 TRP A N 1
ATOM 1288 C CA . TRP A 1 168 ? 7.448 -9.470 -8.705 1.00 84.88 168 TRP A CA 1
ATOM 1289 C C . TRP A 1 168 ? 7.309 -10.608 -9.692 1.00 84.88 168 TRP A C 1
ATOM 1291 O O . TRP A 1 168 ? 8.207 -11.437 -9.775 1.00 84.88 168 TRP A O 1
ATOM 1301 N N . TYR A 1 169 ? 6.241 -10.642 -10.478 1.00 84.06 169 TYR A N 1
ATOM 1302 C CA . TYR A 1 169 ? 6.087 -11.673 -11.498 1.00 84.06 169 TYR A CA 1
ATOM 1303 C C . TYR A 1 169 ? 5.416 -11.172 -12.759 1.00 84.06 169 TYR A C 1
ATOM 1305 O O . TYR A 1 169 ? 4.531 -10.320 -12.726 1.00 84.06 169 TYR A O 1
ATOM 1313 N N . PHE A 1 170 ? 5.864 -11.708 -13.884 1.00 78.44 170 PHE A N 1
ATOM 1314 C CA . PHE A 1 170 ? 5.294 -11.464 -15.187 1.00 78.44 170 PHE A CA 1
ATOM 1315 C C . PHE A 1 170 ? 4.353 -12.608 -15.540 1.00 78.44 170 PHE A C 1
ATOM 1317 O O . PHE A 1 170 ? 4.731 -13.778 -15.499 1.00 78.44 170 PHE A O 1
ATOM 1324 N N . GLN A 1 171 ? 3.120 -12.268 -15.893 1.00 79.12 171 GLN A N 1
ATOM 1325 C CA . GLN A 1 171 ? 2.126 -13.229 -16.348 1.00 79.12 171 GLN A CA 1
ATOM 1326 C C . GLN A 1 171 ? 1.141 -12.533 -17.285 1.00 79.12 171 GLN A C 1
ATOM 1328 O O . GLN A 1 171 ? 0.697 -11.414 -17.015 1.00 79.12 171 GLN A O 1
ATOM 1333 N N . ASN A 1 172 ? 0.775 -13.199 -18.384 1.00 75.62 172 ASN A N 1
ATOM 1334 C CA . ASN A 1 172 ? -0.211 -12.704 -19.353 1.00 75.62 172 ASN A CA 1
ATOM 1335 C C . ASN A 1 172 ? 0.119 -11.300 -19.899 1.00 75.62 172 ASN A C 1
ATOM 1337 O O . ASN A 1 172 ? -0.752 -10.436 -20.012 1.00 75.62 172 ASN A O 1
ATOM 1341 N N . GLY A 1 173 ? 1.396 -11.052 -20.206 1.00 71.25 173 GLY A N 1
ATOM 1342 C CA . GLY A 1 173 ? 1.847 -9.783 -20.780 1.00 71.25 173 GLY A CA 1
ATOM 1343 C C . GLY A 1 173 ? 1.947 -8.621 -19.783 1.00 71.25 173 GLY A C 1
ATOM 1344 O O . GLY A 1 173 ? 2.121 -7.479 -20.208 1.00 71.25 173 GLY A O 1
ATOM 1345 N N . ARG A 1 174 ? 1.800 -8.867 -18.473 1.00 74.44 174 ARG A N 1
ATOM 1346 C CA . ARG A 1 174 ? 1.800 -7.824 -17.437 1.00 74.44 174 ARG A CA 1
ATOM 1347 C C . ARG A 1 174 ? 2.661 -8.211 -16.244 1.00 74.44 174 ARG A C 1
ATOM 1349 O O . ARG A 1 174 ? 2.721 -9.378 -15.867 1.00 74.44 174 ARG A O 1
ATOM 1356 N N . TRP A 1 175 ? 3.285 -7.203 -15.642 1.00 76.81 175 TRP A N 1
ATOM 1357 C CA . TRP A 1 175 ? 3.933 -7.331 -14.343 1.00 76.81 175 TRP A CA 1
ATOM 1358 C C . TRP A 1 175 ? 2.925 -7.184 -13.213 1.00 76.81 175 TRP A C 1
ATOM 1360 O O . TRP A 1 175 ? 2.044 -6.327 -13.257 1.00 76.81 175 TRP A O 1
ATOM 1370 N N . HIS A 1 176 ? 3.119 -7.999 -12.190 1.00 80.12 176 HIS A N 1
ATOM 1371 C CA . HIS A 1 176 ? 2.360 -8.031 -10.955 1.00 80.12 176 HIS A CA 1
ATOM 1372 C C . HIS A 1 176 ? 3.337 -7.922 -9.792 1.00 80.12 176 HIS A C 1
ATOM 1374 O O . HIS A 1 176 ? 4.435 -8.482 -9.841 1.00 80.12 176 HIS A O 1
ATOM 1380 N N . MET A 1 177 ? 2.921 -7.226 -8.740 1.00 82.81 177 MET A N 1
ATOM 1381 C CA . MET A 1 177 ? 3.624 -7.202 -7.465 1.00 82.81 177 MET A CA 1
ATOM 1382 C C . MET A 1 177 ? 2.706 -7.796 -6.405 1.00 82.81 177 MET A C 1
ATOM 1384 O O . MET A 1 177 ? 1.542 -7.419 -6.290 1.00 82.81 177 MET A O 1
ATOM 1388 N N . ARG A 1 178 ? 3.242 -8.718 -5.616 1.00 81.88 178 ARG A N 1
ATOM 1389 C CA . ARG A 1 178 ? 2.615 -9.263 -4.420 1.00 81.88 178 ARG A CA 1
ATOM 1390 C C . ARG A 1 178 ? 3.518 -8.944 -3.241 1.00 81.88 178 ARG A C 1
ATOM 1392 O O . ARG A 1 178 ? 4.712 -9.218 -3.287 1.00 81.88 178 ARG A O 1
ATOM 1399 N N . PHE A 1 179 ? 2.944 -8.414 -2.175 1.00 76.81 179 PHE A N 1
ATOM 1400 C CA . PHE A 1 179 ? 3.615 -8.293 -0.889 1.00 76.81 179 PHE A CA 1
ATOM 1401 C C . PHE A 1 179 ? 2.755 -8.944 0.192 1.00 76.81 179 PHE A C 1
ATOM 1403 O O . PHE A 1 179 ? 1.524 -8.944 0.113 1.00 76.81 179 PHE A O 1
ATOM 1410 N N . ARG A 1 180 ? 3.404 -9.560 1.176 1.00 71.44 180 ARG A N 1
ATOM 1411 C CA . ARG A 1 180 ? 2.761 -10.218 2.309 1.00 71.44 180 ARG A CA 1
ATOM 1412 C C . ARG A 1 180 ? 3.003 -9.391 3.557 1.00 71.44 180 ARG A C 1
ATOM 1414 O O . ARG A 1 180 ? 4.141 -9.114 3.918 1.00 71.44 180 ARG A O 1
ATOM 1421 N N . LEU A 1 181 ? 1.909 -9.061 4.229 1.00 67.25 181 LEU A N 1
ATOM 1422 C CA . LEU A 1 181 ? 1.920 -8.301 5.468 1.00 67.25 181 LEU A CA 1
ATOM 1423 C C . LEU A 1 181 ? 1.582 -9.226 6.620 1.00 67.25 181 LEU A C 1
ATOM 1425 O O . LEU A 1 181 ? 0.562 -9.912 6.584 1.00 67.25 181 LEU A O 1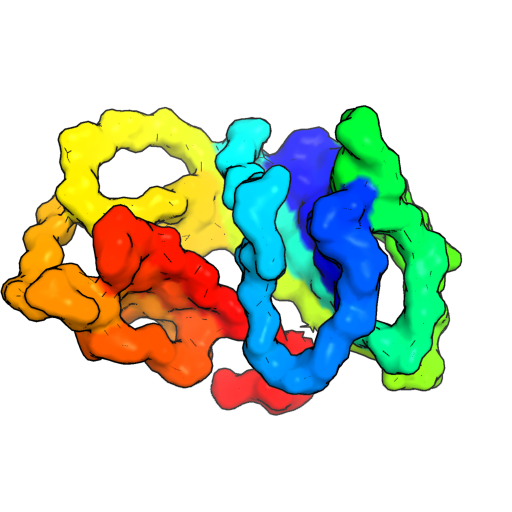
ATOM 1429 N N . CYS A 1 182 ? 2.449 -9.240 7.622 1.00 63.69 182 CYS A N 1
ATOM 1430 C CA . CYS A 1 182 ? 2.283 -10.053 8.813 1.00 63.69 182 CYS A CA 1
ATOM 1431 C C . CYS A 1 182 ? 2.017 -9.161 10.018 1.00 63.69 182 CYS A C 1
ATOM 1433 O O . CYS A 1 182 ? 2.668 -8.133 10.196 1.00 63.69 182 CYS A O 1
ATOM 1435 N N . PHE A 1 183 ? 1.084 -9.593 10.860 1.00 59.84 183 PHE A N 1
ATOM 1436 C CA . PHE A 1 183 ? 0.747 -8.946 12.120 1.00 59.84 183 PHE A CA 1
ATOM 1437 C C . PHE A 1 183 ? 1.017 -9.937 13.264 1.00 59.84 183 PHE A C 1
ATOM 1439 O O . PHE A 1 183 ? 0.604 -11.095 13.189 1.00 59.84 183 PHE A O 1
ATOM 1446 N N . GLY A 1 184 ? 1.716 -9.502 14.318 1.00 59.56 184 GLY A N 1
ATOM 1447 C CA . GLY A 1 184 ? 2.081 -10.362 15.455 1.00 59.56 184 GLY A CA 1
ATOM 1448 C C . GLY A 1 184 ? 3.141 -11.424 15.121 1.00 59.56 184 GLY A C 1
ATOM 1449 O O . GLY A 1 184 ? 3.988 -11.214 14.258 1.00 59.56 184 GLY A O 1
ATOM 1450 N N . SER A 1 185 ? 3.104 -12.576 15.802 1.00 52.44 185 SER A N 1
ATOM 1451 C CA . SER A 1 185 ? 4.034 -13.708 15.604 1.00 52.44 185 SER A CA 1
ATOM 1452 C C . SER A 1 185 ? 3.733 -14.572 14.367 1.00 52.44 185 SER A C 1
ATOM 1454 O O . SER A 1 185 ? 4.369 -15.600 14.158 1.00 52.44 185 SER A O 1
ATOM 1456 N N . GLY A 1 186 ? 2.752 -14.184 13.549 1.00 50.88 186 GLY A N 1
ATOM 1457 C CA . GLY A 1 186 ? 2.214 -14.978 12.441 1.00 50.88 186 GLY A CA 1
ATOM 1458 C C . GLY A 1 186 ? 2.927 -14.795 11.101 1.00 50.88 186 GLY A C 1
ATOM 1459 O O . GLY A 1 186 ? 2.256 -14.673 10.079 1.00 50.88 186 GLY A O 1
ATOM 1460 N N . CYS A 1 187 ? 4.256 -14.752 11.086 1.00 53.44 187 CYS A N 1
ATOM 1461 C CA . CYS A 1 187 ? 5.043 -14.794 9.853 1.00 53.44 187 CYS A CA 1
ATOM 1462 C C . CYS A 1 187 ? 5.990 -16.002 9.952 1.00 53.44 187 CYS A C 1
ATOM 1464 O O . CYS A 1 187 ? 6.758 -16.030 10.916 1.00 53.44 187 CYS A O 1
ATOM 1466 N N . PRO A 1 188 ? 5.914 -17.003 9.052 1.00 50.94 188 PRO A N 1
ATOM 1467 C CA . PRO A 1 188 ? 6.946 -18.034 8.973 1.00 50.94 188 PRO A CA 1
ATOM 1468 C C . PRO A 1 188 ? 8.314 -17.433 8.622 1.00 50.94 188 PRO A C 1
ATOM 1470 O O . PRO A 1 188 ? 8.350 -16.348 7.987 1.00 50.94 188 PRO A O 1
#

pLDDT: mean 79.27, std 13.92, range [38.38, 96.31]

Secondary structure (DSSP, 8-state):
-EEEEE-TTS-EEEEES-SSS------SS---SS-STT------SSPEEEEEEEEEESS--------SS-SS-EEESSHHHHHHHHHTTSPPGGG--EEEEEEEEEEPPP-----S-S----EESPPP-SSPPPPTTTTTS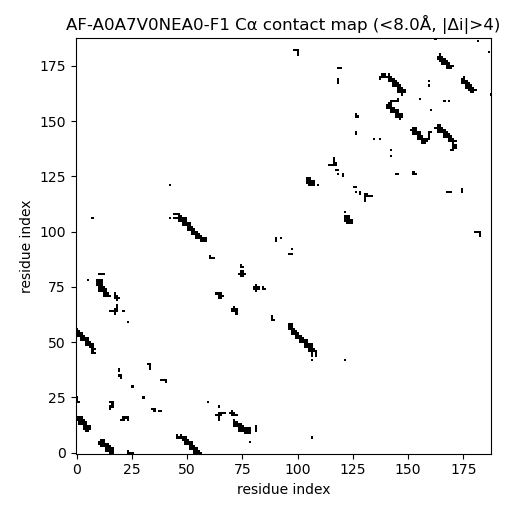-EEEEE-TTS-EEEEESSPPTT-SEEEEEETTEEEEEE----TT---

Radius of gyration: 17.84 Å; Cα contacts (8 Å, |Δi|>4): 342; chains: 1; bounding box: 36×39×48 Å